Protein AF-A0A925W3P9-F1 (afdb_monomer_lite)

pLDDT: mean 91.03, std 7.71, range [44.91, 98.81]

Structure (mmCIF, N/CA/C/O backbone):
data_AF-A0A925W3P9-F1
#
_entry.id   AF-A0A925W3P9-F1
#
loop_
_atom_site.group_PDB
_atom_site.id
_atom_site.type_symbol
_atom_site.label_atom_id
_atom_site.label_alt_id
_atom_site.label_comp_id
_atom_site.label_asym_id
_atom_site.label_entity_id
_atom_site.label_seq_id
_atom_site.pdbx_PDB_ins_code
_atom_site.Cartn_x
_atom_site.Cartn_y
_atom_site.Cartn_z
_atom_site.occupancy
_atom_site.B_iso_or_equiv
_atom_site.auth_seq_id
_atom_site.auth_comp_id
_atom_site.auth_asym_id
_atom_site.auth_atom_id
_atom_site.pdbx_PDB_model_num
ATOM 1 N N . MET A 1 1 ? -2.861 -2.025 -9.797 1.00 83.25 1 MET A N 1
ATOM 2 C CA . MET A 1 1 ? -1.620 -1.242 -10.012 1.00 83.25 1 MET A CA 1
ATOM 3 C C . MET A 1 1 ? -1.732 0.067 -9.240 1.00 83.25 1 MET A C 1
ATOM 5 O O . MET A 1 1 ? -2.850 0.527 -9.064 1.00 83.25 1 MET A O 1
ATOM 9 N N . ARG A 1 2 ? -0.642 0.640 -8.724 1.00 87.12 2 ARG A N 1
ATOM 10 C CA . ARG A 1 2 ? -0.655 1.918 -7.978 1.00 87.12 2 ARG A CA 1
ATOM 11 C C . ARG A 1 2 ? 0.397 2.858 -8.553 1.00 87.12 2 ARG A C 1
ATOM 13 O O . ARG A 1 2 ? 1.499 2.388 -8.802 1.00 87.12 2 ARG A O 1
ATOM 20 N N . GLY A 1 3 ? 0.067 4.129 -8.759 1.00 86.44 3 GLY A N 1
ATOM 21 C CA . GLY A 1 3 ? 0.985 5.131 -9.307 1.00 86.44 3 GLY A CA 1
ATOM 22 C C . GLY A 1 3 ? 1.374 6.175 -8.266 1.00 86.44 3 GLY A C 1
ATOM 23 O O . GLY A 1 3 ? 0.523 6.615 -7.497 1.00 86.44 3 GLY A O 1
ATOM 24 N N . SER A 1 4 ? 2.639 6.582 -8.263 1.00 86.00 4 SER A N 1
ATOM 25 C CA . SER A 1 4 ? 3.136 7.761 -7.549 1.00 86.00 4 SER A CA 1
ATOM 26 C C . SER A 1 4 ? 3.964 8.617 -8.498 1.00 86.00 4 SER A C 1
ATOM 28 O O . SER A 1 4 ? 4.543 8.095 -9.449 1.00 86.00 4 SER A O 1
ATOM 30 N N . VAL A 1 5 ? 4.048 9.921 -8.245 1.00 88.06 5 VAL A N 1
ATOM 31 C CA . VAL A 1 5 ? 4.948 10.807 -8.999 1.00 88.06 5 VAL A CA 1
ATOM 32 C C . VAL A 1 5 ? 6.375 10.268 -8.906 1.00 88.06 5 VAL A C 1
ATOM 34 O O . VAL A 1 5 ? 6.794 9.789 -7.847 1.00 88.06 5 VAL A O 1
ATOM 37 N N . ALA A 1 6 ? 7.104 10.275 -10.022 1.00 88.19 6 ALA A N 1
ATOM 38 C CA . ALA A 1 6 ? 8.473 9.794 -10.016 1.00 88.19 6 ALA A CA 1
ATOM 39 C C . ALA A 1 6 ? 9.382 10.750 -9.219 1.00 88.19 6 ALA A C 1
ATOM 41 O O . ALA A 1 6 ? 9.252 11.964 -9.372 1.00 88.19 6 ALA A O 1
ATOM 42 N N . PRO A 1 7 ? 10.322 10.258 -8.387 1.00 85.19 7 PRO A N 1
ATOM 43 C CA . PRO A 1 7 ? 11.025 11.119 -7.428 1.00 85.19 7 PRO A CA 1
ATOM 44 C C . PRO A 1 7 ? 12.012 12.135 -8.019 1.00 85.19 7 PRO A C 1
ATOM 46 O O . PRO A 1 7 ? 12.651 12.860 -7.259 1.00 85.19 7 PRO A O 1
ATOM 49 N N . TRP A 1 8 ? 12.214 12.127 -9.333 1.00 82.12 8 TRP A N 1
ATOM 50 C CA . TRP A 1 8 ? 13.038 13.083 -10.079 1.00 82.12 8 TRP A CA 1
ATOM 51 C C . TRP A 1 8 ? 12.196 14.140 -10.808 1.00 82.12 8 TRP A C 1
ATOM 53 O O . TRP A 1 8 ? 12.742 15.043 -11.436 1.00 82.12 8 TRP A O 1
ATOM 63 N N . VAL A 1 9 ? 10.867 14.038 -10.748 1.00 85.69 9 VAL A N 1
ATOM 64 C CA . VAL A 1 9 ? 9.959 15.037 -11.312 1.00 85.69 9 VAL A CA 1
ATOM 65 C C . VAL A 1 9 ? 9.890 16.210 -10.344 1.00 85.69 9 VAL A C 1
ATOM 67 O O . VAL A 1 9 ? 9.501 16.055 -9.190 1.00 85.69 9 VAL A O 1
ATOM 70 N N . THR A 1 10 ? 10.297 17.385 -10.816 1.00 81.69 10 THR A N 1
ATOM 71 C CA . THR A 1 10 ? 10.317 18.626 -10.028 1.00 81.69 10 THR A CA 1
ATOM 72 C C . THR A 1 10 ? 9.013 19.413 -10.122 1.00 81.69 10 THR A C 1
ATOM 74 O O . THR A 1 10 ? 8.752 20.267 -9.277 1.00 81.69 10 THR A O 1
ATOM 77 N N . ASP A 1 11 ? 8.187 19.123 -11.128 1.00 80.19 11 ASP A N 1
ATOM 78 C CA . ASP A 1 11 ? 6.862 19.711 -11.279 1.00 80.19 11 ASP A CA 1
ATOM 79 C C . ASP A 1 11 ? 5.892 19.095 -10.263 1.00 80.19 11 ASP A C 1
ATOM 81 O O . ASP A 1 11 ? 5.425 17.965 -10.417 1.00 80.19 11 ASP A O 1
ATOM 85 N N . SER A 1 12 ? 5.584 19.859 -9.217 1.00 67.50 12 SER A N 1
ATOM 86 C CA . SER A 1 12 ? 4.663 19.459 -8.154 1.00 67.50 12 SER A CA 1
ATOM 87 C C . SER A 1 12 ? 3.197 19.419 -8.588 1.00 67.50 12 SER A C 1
ATOM 89 O O . SER A 1 12 ? 2.367 18.918 -7.831 1.00 67.50 12 SER A O 1
ATOM 91 N N . THR A 1 13 ? 2.868 19.933 -9.779 1.00 72.38 13 THR A N 1
ATOM 92 C CA . THR A 1 13 ? 1.505 19.912 -10.328 1.00 72.38 13 THR A CA 1
ATOM 93 C C . THR A 1 13 ? 1.202 18.627 -11.096 1.00 72.38 13 THR A C 1
ATOM 95 O O . THR A 1 13 ? 0.033 18.304 -11.324 1.00 72.38 13 THR A O 1
ATOM 98 N N . HIS A 1 14 ? 2.235 17.856 -11.457 1.00 74.62 14 HIS A N 1
ATOM 99 C CA . HIS A 1 14 ? 2.056 16.571 -12.116 1.00 74.62 14 HIS A CA 1
ATOM 100 C C . HIS A 1 14 ? 1.555 15.529 -11.119 1.00 74.62 14 HIS A C 1
ATOM 102 O O . HIS A 1 14 ? 2.271 15.114 -10.208 1.00 74.62 14 HIS A O 1
ATOM 108 N N . HIS A 1 15 ? 0.336 15.043 -11.332 1.00 74.44 15 HIS A N 1
ATOM 109 C CA . HIS A 1 15 ? -0.214 13.906 -10.607 1.00 74.44 15 HIS A CA 1
ATOM 110 C C . HIS A 1 15 ? -0.618 12.832 -11.615 1.00 74.44 15 HIS A C 1
ATOM 112 O O . HIS A 1 15 ? -1.413 13.126 -12.511 1.00 74.44 15 HIS A O 1
ATOM 118 N N . PRO A 1 16 ? -0.112 11.588 -11.502 1.00 77.31 16 PRO A N 1
ATOM 119 C CA . PRO A 1 16 ? -0.607 10.519 -12.354 1.00 77.31 16 PRO A CA 1
ATOM 120 C C . PRO A 1 16 ? -2.108 10.354 -12.135 1.00 77.31 16 PRO A C 1
ATOM 122 O O . PRO A 1 16 ? -2.567 10.302 -10.989 1.00 77.31 16 PRO A O 1
ATOM 125 N N . ASP A 1 17 ? -2.869 10.221 -13.221 1.00 79.19 17 ASP A N 1
ATOM 126 C CA . ASP A 1 17 ? -4.256 9.790 -13.109 1.00 79.19 17 ASP A CA 1
ATOM 127 C C . ASP A 1 17 ? -4.270 8.338 -12.635 1.00 79.19 17 ASP A C 1
ATOM 129 O O . ASP A 1 17 ? -4.113 7.388 -13.394 1.00 79.19 17 ASP A O 1
ATOM 133 N N . THR A 1 18 ? -4.414 8.157 -11.330 1.00 77.88 18 THR A N 1
ATOM 134 C CA . THR A 1 18 ? -4.474 6.829 -10.727 1.00 77.88 18 THR A CA 1
ATOM 135 C C . THR A 1 18 ? -5.871 6.219 -10.815 1.00 77.88 18 THR A C 1
ATOM 137 O O . THR A 1 18 ? -6.025 5.021 -10.567 1.00 77.88 18 THR A O 1
ATOM 140 N N . SER A 1 19 ? -6.894 6.997 -11.189 1.00 73.62 19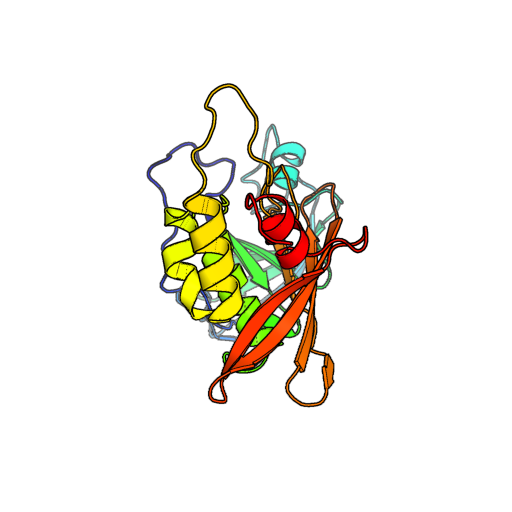 SER A N 1
ATOM 141 C CA . SER A 1 19 ? -8.291 6.560 -11.163 1.00 73.62 19 SER A CA 1
ATOM 142 C C . SER A 1 19 ? -8.590 5.487 -12.213 1.00 73.62 19 SER A C 1
ATOM 144 O O . SER A 1 19 ? -9.363 4.562 -11.946 1.00 73.62 19 SER A O 1
ATOM 146 N N . THR A 1 20 ? -7.917 5.538 -13.365 1.00 75.69 20 THR A N 1
ATOM 147 C CA . THR A 1 20 ? -8.060 4.541 -14.436 1.00 75.69 20 THR A CA 1
ATOM 148 C C . THR A 1 20 ? -7.215 3.283 -14.201 1.00 75.69 20 THR A C 1
ATOM 150 O O . THR A 1 20 ? -7.490 2.251 -14.816 1.00 75.69 20 THR A O 1
ATOM 153 N N . TRP A 1 21 ? -6.268 3.313 -13.252 1.00 80.75 21 TRP A N 1
ATOM 154 C CA . TRP A 1 21 ? -5.250 2.271 -13.036 1.00 80.75 21 TRP A CA 1
ATOM 155 C C . TRP A 1 21 ? -5.370 1.511 -11.704 1.00 80.75 21 TRP A C 1
ATOM 157 O O . TRP A 1 21 ? -5.021 0.322 -11.625 1.00 80.75 21 TRP A O 1
ATOM 167 N N . ILE A 1 22 ? -5.860 2.158 -10.640 1.00 80.94 22 ILE A N 1
ATOM 168 C CA . ILE A 1 22 ? -6.038 1.517 -9.329 1.00 80.94 22 ILE A CA 1
ATOM 169 C C . ILE A 1 22 ? -7.038 0.365 -9.437 1.00 80.94 22 ILE A C 1
ATOM 171 O O . ILE A 1 22 ? -8.080 0.455 -10.081 1.00 80.94 22 ILE A O 1
ATOM 175 N N . GLY A 1 23 ? -6.683 -0.769 -8.829 1.00 75.38 23 GLY A N 1
ATOM 176 C CA . GLY A 1 23 ? -7.490 -1.988 -8.866 1.00 75.38 23 GLY A CA 1
ATOM 177 C C . GLY A 1 23 ? -7.551 -2.695 -10.227 1.00 75.38 23 GLY A C 1
ATOM 178 O O . GLY A 1 23 ? -8.115 -3.784 -10.292 1.00 75.38 23 GLY A O 1
ATOM 179 N N . LYS A 1 24 ? -6.960 -2.145 -11.299 1.00 84.25 24 LYS A N 1
ATOM 180 C CA . LYS A 1 24 ? -6.871 -2.839 -12.590 1.00 84.25 24 LYS A CA 1
ATOM 181 C C . LYS A 1 24 ? -5.831 -3.953 -12.556 1.00 84.25 24 LYS A C 1
ATOM 183 O O . LYS A 1 24 ? -4.769 -3.827 -11.932 1.00 84.25 24 LYS A O 1
ATOM 188 N N . THR A 1 25 ? -6.153 -5.021 -13.275 1.00 86.81 25 THR A N 1
ATOM 189 C CA . THR A 1 25 ? -5.295 -6.185 -13.484 1.00 86.81 25 THR A CA 1
ATOM 190 C C . THR A 1 25 ? -4.560 -6.048 -14.807 1.00 86.81 25 THR A C 1
ATOM 192 O O . THR A 1 25 ? -5.156 -5.672 -15.814 1.00 86.81 25 THR A O 1
ATOM 195 N N . ILE A 1 26 ? -3.277 -6.399 -14.797 1.00 91.19 26 ILE A N 1
ATOM 196 C CA . ILE A 1 26 ? -2.487 -6.601 -16.008 1.00 91.19 26 ILE A CA 1
ATOM 197 C C . ILE A 1 26 ? -2.201 -8.089 -16.120 1.00 91.19 26 ILE A C 1
ATOM 199 O O . ILE A 1 26 ? -1.791 -8.727 -15.146 1.00 91.19 26 ILE A O 1
ATOM 203 N N . ARG A 1 27 ? -2.439 -8.641 -17.305 1.00 93.44 27 ARG A N 1
ATOM 204 C CA . ARG A 1 27 ? -2.194 -10.040 -17.628 1.00 93.44 27 ARG A CA 1
ATOM 205 C C . ARG A 1 27 ? -1.126 -10.125 -18.704 1.00 93.44 27 ARG A C 1
ATOM 207 O O . ARG A 1 27 ? -1.321 -9.621 -19.805 1.00 93.44 27 ARG A O 1
ATOM 214 N N . PHE A 1 28 ? -0.032 -10.793 -18.371 1.00 93.94 28 PHE A N 1
ATOM 215 C CA . PHE A 1 28 ? 1.065 -11.083 -19.284 1.00 93.94 28 PHE A CA 1
ATOM 216 C C . PHE A 1 28 ? 0.877 -12.501 -19.844 1.00 93.94 28 PHE A C 1
ATOM 218 O O . PHE A 1 28 ? 0.925 -13.472 -19.089 1.00 93.94 28 PHE A O 1
ATOM 225 N N . ASP A 1 29 ? 0.616 -12.616 -21.146 1.00 95.44 29 ASP A N 1
ATOM 226 C CA . ASP A 1 29 ? 0.592 -13.872 -21.907 1.00 95.44 29 ASP A CA 1
ATOM 227 C C . ASP A 1 29 ? 1.863 -13.997 -22.761 1.00 95.44 29 ASP A C 1
ATOM 229 O O . ASP A 1 29 ? 2.509 -12.995 -23.046 1.00 95.44 29 ASP A O 1
ATOM 233 N N . ALA A 1 30 ? 2.164 -15.194 -23.279 1.00 93.25 30 ALA A N 1
ATOM 234 C CA . ALA A 1 30 ? 3.373 -15.491 -24.065 1.00 93.25 30 ALA A CA 1
ATOM 235 C C . ALA A 1 30 ? 3.623 -14.606 -25.311 1.00 93.25 30 ALA A C 1
ATOM 237 O O . ALA A 1 30 ? 4.738 -14.588 -25.815 1.00 93.25 30 ALA A O 1
ATOM 238 N N . GLY A 1 31 ? 2.622 -13.869 -25.800 1.00 95.38 31 GLY A N 1
ATOM 239 C CA . GLY A 1 31 ? 2.767 -12.945 -26.933 1.00 95.38 31 GLY A CA 1
ATOM 240 C C . GLY A 1 31 ? 1.834 -11.737 -26.881 1.00 95.38 31 GLY A C 1
ATOM 241 O O . GLY A 1 31 ? 1.636 -11.073 -27.889 1.00 95.38 31 GLY A O 1
ATOM 242 N N . ARG A 1 32 ? 1.216 -11.465 -25.729 1.00 96.06 32 ARG A N 1
ATOM 243 C CA . ARG A 1 32 ? 0.225 -10.396 -25.562 1.00 96.06 32 ARG A CA 1
ATOM 244 C C . ARG A 1 32 ? 0.242 -9.892 -24.130 1.00 96.06 32 ARG A C 1
ATOM 246 O O . ARG A 1 32 ? 0.414 -10.683 -23.204 1.00 96.06 32 ARG A O 1
ATOM 253 N N . VAL A 1 33 ? -0.040 -8.610 -23.949 1.00 96.00 33 VAL A N 1
ATOM 254 C CA . VAL A 1 33 ? -0.382 -8.051 -22.642 1.00 96.00 33 VAL A CA 1
ATOM 255 C C . VAL A 1 33 ? -1.803 -7.514 -22.698 1.00 96.00 33 VAL A C 1
ATOM 257 O O . VAL A 1 33 ? -2.187 -6.819 -23.633 1.00 96.00 33 VAL A O 1
ATOM 260 N N . THR A 1 34 ? -2.616 -7.875 -21.710 1.00 94.56 34 THR A N 1
ATOM 261 C CA . THR A 1 34 ? -3.936 -7.275 -21.502 1.00 94.56 34 THR A CA 1
ATOM 262 C C . THR A 1 34 ? -3.862 -6.399 -20.267 1.00 94.56 34 THR A C 1
ATOM 264 O O . THR A 1 34 ? -3.606 -6.893 -19.169 1.00 94.56 34 THR A O 1
ATOM 267 N N . GLY A 1 35 ? -4.096 -5.107 -20.436 1.00 90.44 35 GLY A N 1
ATOM 268 C CA . GLY A 1 35 ? -4.024 -4.125 -19.366 1.00 90.44 35 GLY A CA 1
ATOM 269 C C . GLY A 1 35 ? -4.705 -2.822 -19.774 1.00 90.44 35 GLY A C 1
ATOM 270 O O . GLY A 1 35 ? -5.283 -2.743 -20.855 1.00 90.44 35 GLY A O 1
ATOM 271 N N . PRO A 1 36 ? -4.689 -1.809 -18.906 1.00 86.69 36 PRO A N 1
ATOM 272 C CA . PRO A 1 36 ? -5.140 -0.470 -19.266 1.00 86.69 36 PRO A CA 1
ATOM 273 C C . PRO A 1 36 ? -4.168 0.223 -20.240 1.00 86.69 36 PRO A C 1
ATOM 275 O O . PRO A 1 36 ? -2.951 0.035 -20.167 1.00 86.69 36 PRO A O 1
ATOM 278 N N . GLU A 1 37 ? -4.741 1.046 -21.124 1.00 84.19 37 GLU A N 1
ATOM 279 C CA . GLU A 1 37 ? -4.045 1.987 -22.015 1.00 84.19 37 GLU A CA 1
ATOM 280 C C . GLU A 1 37 ? -2.827 1.368 -22.732 1.00 84.19 37 GLU A C 1
ATOM 282 O O . GLU A 1 37 ? -2.960 0.357 -23.424 1.00 84.19 37 GLU A O 1
ATOM 287 N N . ALA A 1 38 ? -1.639 1.960 -22.564 1.00 85.38 38 ALA A N 1
ATOM 288 C CA . ALA A 1 38 ? -0.409 1.599 -23.262 1.00 85.38 38 ALA A CA 1
ATOM 289 C C . ALA A 1 38 ? 0.081 0.167 -22.971 1.00 85.38 38 ALA A C 1
ATOM 291 O O . ALA A 1 38 ? 0.878 -0.370 -23.737 1.00 85.38 38 ALA A O 1
ATOM 292 N N . LEU A 1 39 ? -0.412 -0.479 -21.906 1.00 88.94 39 LEU A N 1
ATOM 293 C CA . LEU A 1 39 ? -0.079 -1.870 -21.578 1.00 88.94 39 LEU A CA 1
ATOM 294 C C . LEU A 1 39 ? -1.032 -2.893 -22.218 1.00 88.94 39 LEU A C 1
ATOM 296 O O . LEU A 1 39 ? -0.890 -4.087 -21.968 1.00 88.94 39 LEU A O 1
ATOM 300 N N . SER A 1 40 ? -2.001 -2.473 -23.037 1.00 92.69 40 SER A N 1
ATOM 301 C CA . SER A 1 40 ? -2.777 -3.387 -23.882 1.00 92.69 40 SER A CA 1
ATOM 302 C C . SER A 1 40 ? -2.086 -3.561 -25.232 1.00 92.69 40 SER A C 1
ATOM 304 O O . SER A 1 40 ? -2.194 -2.688 -26.087 1.00 92.69 40 SER A O 1
ATOM 306 N N . CYS A 1 41 ? -1.400 -4.683 -25.440 1.00 91.88 41 CYS A N 1
ATOM 307 C CA . CYS A 1 41 ? -0.541 -4.881 -26.608 1.00 91.88 41 CYS A CA 1
ATOM 308 C C . CYS A 1 41 ? -0.688 -6.288 -27.196 1.00 91.88 41 CYS A C 1
ATOM 310 O O . CYS A 1 41 ? -0.732 -7.274 -26.453 1.00 91.88 41 CYS A O 1
ATOM 312 N N . GLY A 1 42 ? -0.789 -6.389 -28.526 1.00 93.06 42 GLY A N 1
ATOM 313 C CA . GLY A 1 42 ? -1.078 -7.641 -29.238 1.00 93.06 42 GLY A CA 1
ATOM 314 C C . GLY A 1 42 ? 0.156 -8.447 -29.645 1.00 93.06 42 GLY A C 1
ATOM 315 O O . GLY A 1 42 ? 0.017 -9.623 -29.978 1.00 93.06 42 GLY A O 1
ATOM 316 N N . ALA A 1 43 ? 1.336 -7.824 -29.612 1.00 94.06 43 ALA A N 1
ATOM 317 C CA . ALA A 1 43 ? 2.605 -8.398 -30.056 1.00 94.06 43 ALA A CA 1
ATOM 318 C C . ALA A 1 43 ? 3.698 -8.217 -28.989 1.00 94.06 43 ALA A C 1
ATOM 320 O O . ALA A 1 43 ? 4.662 -7.480 -29.183 1.00 94.06 43 ALA A O 1
ATOM 321 N N . ALA A 1 44 ? 3.530 -8.887 -27.848 1.00 96.75 44 ALA A N 1
ATOM 322 C CA . ALA A 1 44 ? 4.462 -8.799 -26.727 1.00 96.75 44 ALA A CA 1
ATOM 323 C C . ALA A 1 44 ? 5.683 -9.709 -26.918 1.00 96.75 44 ALA A C 1
ATOM 325 O O . ALA A 1 44 ? 5.547 -10.892 -27.239 1.00 96.75 44 ALA A O 1
ATOM 326 N N . ARG A 1 45 ? 6.873 -9.179 -26.635 1.00 97.31 45 ARG A N 1
ATOM 327 C CA . ARG A 1 45 ? 8.113 -9.941 -26.450 1.00 97.31 45 ARG A CA 1
ATOM 328 C C . ARG A 1 45 ? 8.737 -9.563 -25.117 1.00 97.31 45 ARG A C 1
ATOM 330 O O . ARG A 1 45 ? 8.755 -8.387 -24.762 1.00 97.31 45 ARG A O 1
ATOM 337 N N . TYR A 1 46 ? 9.240 -10.564 -24.407 1.00 96.75 46 TYR A N 1
ATOM 338 C CA . TYR A 1 46 ? 9.792 -10.411 -23.066 1.00 96.75 46 TYR A CA 1
ATOM 339 C C . TYR A 1 46 ? 11.255 -10.819 -23.065 1.00 96.75 46 TYR A C 1
ATOM 341 O O . TYR A 1 46 ? 11.578 -11.948 -23.437 1.00 96.75 46 TYR A O 1
ATOM 349 N N . GLU A 1 47 ? 12.115 -9.929 -22.595 1.00 97.44 47 GLU A N 1
ATOM 350 C CA . GLU A 1 47 ? 13.541 -10.193 -22.438 1.00 97.44 47 GLU A CA 1
ATOM 351 C C . GLU A 1 47 ? 13.932 -9.970 -20.974 1.00 97.44 47 GLU A C 1
ATOM 353 O O . GLU A 1 47 ? 13.659 -8.897 -20.431 1.00 97.44 47 GLU A O 1
ATOM 358 N N . PRO A 1 48 ? 14.525 -10.966 -20.288 1.00 97.56 48 PRO A N 1
ATOM 359 C CA . PRO A 1 48 ? 15.034 -10.769 -18.937 1.00 97.56 48 PRO A CA 1
ATOM 360 C C . PRO A 1 48 ? 16.125 -9.699 -18.923 1.00 97.56 48 PRO A C 1
ATOM 362 O O . PRO A 1 48 ? 17.032 -9.722 -19.753 1.00 97.56 48 PRO A O 1
ATOM 365 N N . THR A 1 49 ? 16.074 -8.808 -17.940 1.00 96.88 49 THR A N 1
ATOM 366 C CA . THR A 1 49 ? 17.072 -7.749 -17.762 1.00 96.88 49 THR A CA 1
ATOM 367 C C . THR A 1 49 ? 17.700 -7.821 -16.374 1.00 96.88 49 THR A C 1
ATOM 369 O O . THR A 1 49 ? 17.142 -8.387 -15.429 1.00 96.88 49 THR A O 1
ATOM 372 N N . SER A 1 50 ? 18.914 -7.289 -16.260 1.00 96.81 50 SER A N 1
ATOM 373 C CA . SER A 1 50 ? 19.644 -7.143 -15.003 1.00 96.81 50 SER A CA 1
ATOM 374 C C . SER A 1 50 ? 20.498 -5.892 -15.118 1.00 96.81 50 SER A C 1
ATOM 376 O O . SER A 1 50 ? 21.460 -5.874 -15.886 1.00 96.81 50 SER A O 1
ATOM 378 N N . VAL A 1 51 ? 20.097 -4.822 -14.435 1.00 94.25 51 VAL A N 1
ATOM 379 C CA . VAL A 1 51 ? 20.673 -3.488 -14.654 1.00 94.25 51 VAL A CA 1
ATOM 380 C C . VAL A 1 51 ? 21.229 -2.887 -13.362 1.00 94.25 51 VAL A C 1
ATOM 382 O O . VAL A 1 51 ? 20.703 -3.162 -12.278 1.00 94.25 51 VAL A O 1
ATOM 385 N N . PRO A 1 52 ? 22.296 -2.071 -13.433 1.00 94.06 52 PRO A N 1
ATOM 386 C CA . PRO A 1 52 ? 22.704 -1.242 -12.304 1.00 94.06 52 PRO A CA 1
ATOM 387 C C . PRO A 1 52 ? 21.684 -0.108 -12.082 1.00 94.06 52 PRO A C 1
ATOM 389 O O . PRO A 1 52 ? 20.724 0.031 -12.846 1.00 94.06 52 PRO A O 1
ATOM 392 N N . ALA A 1 53 ? 21.879 0.709 -11.046 1.00 91.06 53 ALA A N 1
ATOM 393 C CA . ALA A 1 53 ? 20.958 1.798 -10.711 1.00 91.06 53 ALA A CA 1
ATOM 394 C C . ALA A 1 53 ? 20.760 2.777 -11.880 1.00 91.06 53 ALA A C 1
ATOM 396 O O . ALA A 1 53 ? 19.643 3.204 -12.151 1.00 91.06 53 ALA A O 1
ATOM 397 N N . GLU A 1 54 ? 21.831 3.071 -12.612 1.00 89.12 54 GLU A N 1
ATOM 398 C CA . GLU A 1 54 ? 21.862 3.976 -13.763 1.00 89.12 54 GLU A CA 1
ATOM 399 C C . GLU A 1 54 ? 21.078 3.424 -14.959 1.00 89.12 54 GLU A C 1
ATOM 401 O O . GLU A 1 54 ? 20.602 4.182 -15.794 1.00 89.12 54 GLU A O 1
ATOM 406 N N . GLY A 1 55 ? 20.930 2.099 -15.057 1.00 88.00 55 GLY A N 1
ATOM 407 C CA . GLY A 1 55 ? 20.145 1.455 -16.111 1.00 88.00 55 GLY A CA 1
ATOM 408 C C . GLY A 1 55 ? 18.652 1.365 -15.787 1.00 88.00 55 GLY A C 1
ATOM 409 O O . GLY A 1 55 ? 17.854 1.009 -16.657 1.00 88.00 55 GLY A O 1
ATOM 410 N N . MET A 1 56 ? 18.248 1.681 -14.552 1.00 90.00 56 MET A N 1
ATOM 411 C CA . MET A 1 56 ? 16.837 1.702 -14.188 1.00 90.00 56 MET A CA 1
ATOM 412 C C . MET A 1 56 ? 16.080 2.756 -14.993 1.00 90.00 56 MET A C 1
ATOM 414 O O . MET A 1 56 ? 16.597 3.826 -15.311 1.00 90.00 56 MET A O 1
ATOM 418 N N . PHE A 1 57 ? 14.817 2.450 -15.295 1.00 86.81 57 PHE A N 1
ATOM 419 C CA . PHE A 1 57 ? 13.889 3.386 -15.939 1.00 86.81 57 PHE A CA 1
ATOM 420 C C . PHE A 1 57 ? 14.474 4.052 -17.199 1.00 86.81 57 PHE A C 1
ATOM 422 O O . PHE A 1 57 ? 14.354 5.263 -17.391 1.00 86.81 57 PHE A O 1
ATOM 429 N N . GLN A 1 58 ? 15.133 3.240 -18.036 1.00 76.75 58 GLN A N 1
ATOM 430 C CA . GLN A 1 58 ? 15.723 3.636 -19.321 1.00 76.75 58 GLN A CA 1
ATOM 431 C C . GLN A 1 58 ? 16.768 4.762 -19.216 1.00 76.75 58 GLN A C 1
ATOM 433 O O . GLN A 1 58 ? 16.892 5.582 -20.120 1.00 76.75 58 GLN A O 1
ATOM 438 N N . GLY A 1 59 ? 17.532 4.820 -18.120 1.00 70.06 59 GLY A N 1
ATOM 439 C CA . GLY A 1 59 ? 18.612 5.802 -17.978 1.00 70.06 59 GLY A CA 1
ATOM 440 C C . GLY A 1 59 ? 18.157 7.192 -17.542 1.00 70.06 59 GLY A C 1
ATOM 441 O O . GLY A 1 59 ? 18.952 8.128 -17.551 1.00 70.06 59 GLY A O 1
ATOM 442 N N . THR A 1 60 ? 16.899 7.338 -17.115 1.00 68.75 60 THR A N 1
ATOM 443 C CA . THR A 1 60 ? 16.382 8.603 -16.560 1.00 68.75 60 THR A CA 1
ATOM 444 C C . THR A 1 60 ? 17.137 9.023 -15.287 1.00 68.75 60 THR A C 1
ATOM 446 O O . THR A 1 60 ? 17.120 10.189 -14.900 1.00 68.75 60 THR A O 1
ATOM 449 N N . VAL A 1 61 ? 17.836 8.085 -14.643 1.00 64.56 61 VAL A N 1
ATOM 450 C CA . VAL A 1 61 ? 18.521 8.278 -13.367 1.00 64.56 61 VAL A CA 1
ATOM 451 C C . VAL A 1 61 ? 20.031 8.367 -13.597 1.00 64.56 61 VAL A C 1
ATOM 453 O O . VAL A 1 61 ? 20.674 7.354 -13.848 1.00 64.56 61 VAL A O 1
ATOM 456 N N . THR A 1 62 ? 20.613 9.571 -13.559 1.00 65.81 62 THR A N 1
ATOM 457 C CA . THR A 1 62 ? 22.008 9.776 -14.009 1.00 65.81 62 THR A CA 1
ATOM 458 C C . THR A 1 62 ? 22.973 10.125 -12.874 1.00 65.81 62 THR A C 1
ATOM 460 O O . THR A 1 62 ? 23.824 9.312 -12.536 1.00 65.81 62 THR A O 1
ATOM 463 N N . ALA A 1 63 ? 22.854 11.288 -12.229 1.00 66.81 63 ALA A N 1
ATOM 464 C CA . ALA A 1 63 ? 23.816 11.701 -11.193 1.00 66.81 63 ALA A CA 1
ATOM 465 C C . ALA A 1 63 ? 23.509 11.142 -9.787 1.00 66.81 63 ALA A C 1
ATOM 467 O O . ALA A 1 63 ? 24.405 11.003 -8.958 1.00 66.81 63 ALA A O 1
ATOM 468 N N . THR A 1 64 ? 22.243 10.819 -9.511 1.00 78.56 64 THR A N 1
ATOM 469 C CA . THR A 1 64 ? 21.746 10.375 -8.196 1.00 78.56 64 THR A CA 1
ATOM 470 C C . THR A 1 64 ? 21.100 8.991 -8.258 1.00 78.56 64 THR A C 1
ATOM 472 O O . THR A 1 64 ? 20.257 8.666 -7.424 1.00 78.56 64 THR A O 1
ATOM 475 N N . ALA A 1 65 ? 21.510 8.160 -9.224 1.00 83.19 65 ALA A N 1
ATOM 476 C CA . ALA A 1 65 ? 20.869 6.893 -9.577 1.00 83.19 65 ALA A CA 1
ATOM 477 C C . ALA A 1 65 ? 20.500 6.010 -8.380 1.00 83.19 65 ALA A C 1
ATOM 479 O O . ALA A 1 65 ? 19.339 5.644 -8.197 1.00 83.19 65 ALA A O 1
ATOM 480 N N . THR A 1 66 ? 21.467 5.747 -7.505 1.00 85.75 66 THR A N 1
ATOM 481 C CA . THR A 1 66 ? 21.249 4.949 -6.295 1.00 85.75 66 THR A CA 1
ATOM 482 C C . THR A 1 66 ? 20.281 5.619 -5.318 1.00 85.75 66 THR A C 1
ATOM 484 O O . THR A 1 66 ? 19.394 4.956 -4.787 1.00 85.75 66 THR A O 1
ATOM 487 N N . ALA A 1 67 ? 20.404 6.929 -5.088 1.00 87.25 67 ALA A N 1
ATOM 488 C CA . ALA A 1 67 ? 19.535 7.651 -4.157 1.00 87.25 67 ALA A CA 1
ATOM 489 C C . ALA A 1 67 ? 18.082 7.705 -4.660 1.00 87.25 67 ALA A C 1
ATOM 491 O O . ALA A 1 67 ? 17.139 7.528 -3.893 1.00 87.25 67 ALA A O 1
ATOM 492 N N . ASP A 1 68 ? 17.891 7.913 -5.957 1.00 88.25 68 ASP A N 1
ATOM 493 C CA . ASP A 1 68 ? 16.589 7.917 -6.623 1.00 88.25 68 ASP A CA 1
ATOM 494 C C . ASP A 1 68 ? 15.950 6.526 -6.615 1.00 88.25 68 ASP A C 1
ATOM 496 O O . ASP A 1 68 ? 14.762 6.383 -6.312 1.00 88.25 68 ASP A O 1
ATOM 500 N N . ALA A 1 69 ? 16.749 5.485 -6.857 1.00 89.81 69 ALA A N 1
ATOM 501 C CA . ALA A 1 69 ? 16.301 4.109 -6.737 1.00 89.81 69 ALA A CA 1
ATOM 502 C C . ALA A 1 69 ? 15.857 3.775 -5.302 1.00 89.81 69 ALA A C 1
ATOM 504 O O . ALA A 1 69 ? 14.805 3.162 -5.102 1.00 89.81 69 ALA A O 1
ATOM 505 N N . MET A 1 70 ? 16.581 4.264 -4.289 1.00 89.69 70 MET A N 1
ATOM 506 C CA . MET A 1 70 ? 16.170 4.125 -2.890 1.00 89.69 70 MET A CA 1
ATOM 507 C C . MET A 1 70 ? 14.827 4.815 -2.614 1.00 89.69 70 MET A C 1
ATOM 509 O O . MET A 1 70 ? 13.993 4.242 -1.909 1.00 89.69 70 MET A O 1
ATOM 513 N N . ARG A 1 71 ? 14.550 5.981 -3.222 1.00 88.81 71 ARG A N 1
ATOM 514 C CA . ARG A 1 71 ? 13.248 6.670 -3.085 1.00 88.81 71 ARG A CA 1
ATOM 515 C C . ARG A 1 71 ? 12.075 5.869 -3.660 1.00 88.81 71 ARG A C 1
ATOM 517 O O . ARG A 1 71 ? 10.958 6.013 -3.177 1.00 88.81 71 ARG A O 1
ATOM 524 N N . VAL A 1 72 ? 12.313 4.976 -4.624 1.00 89.19 72 VAL A N 1
ATOM 525 C CA . VAL A 1 72 ? 11.293 4.038 -5.146 1.00 89.19 72 VAL A CA 1
ATOM 526 C C . VAL A 1 72 ? 11.356 2.650 -4.493 1.00 89.19 72 VAL A C 1
ATOM 528 O O . VAL A 1 72 ? 10.679 1.709 -4.917 1.00 89.19 72 VAL A O 1
ATOM 531 N N . GLY A 1 73 ? 12.152 2.511 -3.430 1.00 90.56 73 GLY A N 1
ATOM 532 C CA . GLY A 1 73 ? 12.275 1.303 -2.623 1.00 90.56 73 GLY A CA 1
ATOM 533 C C . GLY A 1 73 ? 13.251 0.256 -3.172 1.00 90.56 73 GLY A C 1
ATOM 534 O O . GLY A 1 73 ? 13.091 -0.924 -2.874 1.00 90.56 73 GLY A O 1
ATOM 535 N N . VAL A 1 74 ? 14.206 0.620 -4.020 1.00 91.50 74 VAL A N 1
ATOM 536 C CA . VAL A 1 74 ? 15.224 -0.300 -4.551 1.00 91.50 74 VAL A CA 1
ATOM 537 C C . VAL A 1 74 ? 16.561 -0.025 -3.869 1.00 91.50 74 VAL A C 1
ATOM 539 O O . VAL A 1 74 ? 17.077 1.083 -3.929 1.00 91.50 74 VAL A O 1
ATOM 542 N N . SER A 1 75 ? 17.125 -1.042 -3.219 1.00 89.81 75 SER A N 1
ATOM 543 C CA . SER A 1 75 ? 18.413 -0.960 -2.507 1.00 89.81 75 SER A CA 1
ATOM 544 C C . SER A 1 75 ? 19.429 -2.018 -2.928 1.00 89.81 75 SER A C 1
ATOM 546 O O . SER A 1 75 ? 20.559 -2.011 -2.446 1.00 89.81 75 SER A O 1
ATOM 548 N N . LYS A 1 76 ? 19.037 -2.954 -3.797 1.00 91.00 76 LYS A N 1
ATOM 549 C CA . LYS A 1 76 ? 19.875 -4.080 -4.215 1.00 91.00 76 LYS A CA 1
ATOM 550 C C . LYS A 1 76 ? 20.082 -4.041 -5.717 1.00 91.00 76 LYS A C 1
ATOM 552 O O . LYS A 1 76 ? 19.111 -3.942 -6.464 1.00 91.00 76 LYS A O 1
ATOM 557 N N . PHE A 1 77 ? 21.344 -4.164 -6.116 1.00 91.50 77 PHE A N 1
ATOM 558 C CA . PHE A 1 77 ? 21.788 -4.123 -7.503 1.00 91.50 77 PHE A CA 1
ATOM 559 C C . PHE A 1 77 ? 22.747 -5.280 -7.825 1.00 91.50 77 PHE A C 1
ATOM 561 O O . PHE A 1 77 ? 23.438 -5.750 -6.917 1.00 91.50 77 PHE A O 1
ATOM 568 N N . PRO A 1 78 ? 22.823 -5.717 -9.097 1.00 94.94 78 PRO A N 1
ATOM 569 C CA . PRO A 1 78 ? 21.947 -5.306 -10.199 1.00 94.94 78 PRO A CA 1
ATOM 570 C C . PRO A 1 78 ? 20.493 -5.738 -9.947 1.00 94.94 78 PRO A C 1
ATOM 572 O O . PRO A 1 78 ? 20.244 -6.768 -9.318 1.00 94.94 78 PRO A O 1
ATOM 575 N N . ILE A 1 79 ? 19.531 -4.911 -10.360 1.00 95.19 79 ILE A N 1
ATOM 576 C CA . ILE A 1 79 ? 18.111 -5.220 -10.190 1.00 95.19 79 ILE A CA 1
ATOM 577 C C . ILE A 1 79 ? 17.649 -6.097 -11.348 1.00 95.19 79 ILE A C 1
ATOM 579 O O . ILE A 1 79 ? 17.861 -5.770 -12.515 1.00 95.19 79 ILE A O 1
ATOM 583 N N . ALA A 1 80 ? 17.023 -7.224 -11.010 1.00 97.12 80 ALA A N 1
ATOM 584 C CA . ALA A 1 80 ? 16.386 -8.089 -11.988 1.00 97.12 80 ALA A CA 1
ATOM 585 C C . ALA A 1 80 ? 15.134 -7.413 -12.557 1.00 97.12 80 ALA A C 1
ATOM 587 O O . ALA A 1 80 ? 14.368 -6.781 -11.822 1.00 97.12 80 ALA A O 1
ATOM 588 N N . GLY A 1 81 ? 14.894 -7.610 -13.847 1.00 96.50 81 GLY A N 1
ATOM 589 C CA . GLY A 1 81 ? 13.787 -6.992 -14.552 1.00 96.50 81 GLY A CA 1
ATOM 590 C C . GLY A 1 81 ? 13.313 -7.777 -15.767 1.00 96.50 81 GLY A C 1
ATOM 591 O O . GLY A 1 81 ? 13.681 -8.935 -16.001 1.00 96.50 81 GLY A O 1
ATOM 592 N N . THR A 1 82 ? 12.423 -7.153 -16.525 1.00 96.50 82 THR A N 1
ATOM 593 C CA . THR A 1 82 ? 11.971 -7.635 -17.827 1.00 96.50 82 THR A CA 1
ATOM 594 C C . THR A 1 82 ? 11.700 -6.443 -18.728 1.00 96.50 82 THR A C 1
ATOM 596 O O . THR A 1 82 ? 10.866 -5.597 -18.393 1.00 96.50 82 THR A O 1
ATOM 599 N N . SER A 1 83 ? 12.349 -6.426 -19.887 1.00 96.12 83 SER A N 1
ATOM 600 C CA . SER A 1 83 ? 11.987 -5.542 -20.986 1.00 96.12 83 SER A CA 1
ATOM 601 C C . SER A 1 83 ? 10.816 -6.153 -21.743 1.00 96.12 83 SER A C 1
ATOM 603 O O . SER A 1 83 ? 10.860 -7.308 -22.177 1.00 96.12 83 SER A O 1
ATOM 605 N N . LEU A 1 84 ? 9.742 -5.384 -21.862 1.00 95.75 84 LEU A N 1
ATOM 606 C CA . LEU A 1 84 ? 8.570 -5.696 -22.661 1.00 95.75 84 LEU A CA 1
ATOM 607 C C . LEU A 1 84 ? 8.622 -4.854 -23.930 1.00 95.75 84 LEU A C 1
ATOM 609 O O . LEU A 1 84 ? 8.366 -3.653 -23.883 1.00 95.75 84 LEU A O 1
ATOM 613 N N . THR A 1 85 ? 8.895 -5.488 -25.066 1.00 95.62 85 THR A N 1
ATOM 614 C CA . THR A 1 85 ? 8.662 -4.869 -26.375 1.00 95.62 85 THR A CA 1
ATOM 615 C C . THR A 1 85 ? 7.244 -5.181 -26.830 1.00 95.62 85 THR A C 1
ATOM 617 O O . THR A 1 85 ? 6.850 -6.346 -26.891 1.00 95.62 85 THR A O 1
ATOM 620 N N . CYS A 1 86 ? 6.492 -4.138 -27.153 1.00 92.00 86 CYS A N 1
ATOM 621 C CA . CYS A 1 86 ? 5.116 -4.180 -27.623 1.00 92.00 86 CYS A CA 1
ATOM 622 C C . CYS A 1 86 ? 4.951 -3.300 -28.870 1.00 92.00 86 CYS A C 1
ATOM 624 O O . CYS A 1 86 ? 5.742 -2.395 -29.132 1.00 92.00 86 CYS A O 1
ATOM 626 N N . ASP A 1 87 ? 3.859 -3.513 -29.600 1.00 92.12 87 ASP A N 1
ATOM 627 C CA . ASP A 1 87 ? 3.375 -2.608 -30.651 1.00 92.12 87 ASP A CA 1
ATOM 628 C C . ASP A 1 87 ? 2.998 -1.214 -30.115 1.00 92.12 87 ASP A C 1
ATOM 630 O O . ASP A 1 87 ? 3.002 -0.239 -30.863 1.00 92.12 87 ASP A O 1
ATOM 634 N N . THR A 1 88 ? 2.733 -1.105 -28.812 1.00 91.31 88 THR A N 1
ATOM 635 C CA . THR A 1 88 ? 2.455 0.151 -28.102 1.00 91.31 88 THR A CA 1
ATOM 636 C C . THR A 1 88 ? 3.692 0.845 -27.520 1.00 91.31 88 THR A C 1
ATOM 638 O O . THR A 1 88 ? 3.570 1.966 -27.028 1.00 91.31 88 THR A O 1
ATOM 641 N N . GLY A 1 89 ? 4.872 0.215 -27.555 1.00 92.19 89 GLY A N 1
ATOM 642 C CA . GLY A 1 89 ? 6.111 0.780 -27.012 1.00 92.19 89 GLY A CA 1
ATOM 643 C C . GLY A 1 89 ? 7.008 -0.238 -26.308 1.00 92.19 89 GLY A C 1
ATOM 644 O O . GLY A 1 89 ? 6.760 -1.443 -26.340 1.00 92.19 89 GLY A O 1
ATOM 645 N N . ILE A 1 90 ? 8.065 0.261 -25.663 1.00 93.06 90 ILE A N 1
ATOM 646 C CA . ILE A 1 90 ? 8.989 -0.543 -24.854 1.00 93.06 90 ILE A CA 1
ATOM 647 C C . ILE A 1 90 ? 8.834 -0.144 -23.389 1.00 93.06 90 ILE A C 1
ATOM 649 O O . ILE A 1 90 ? 8.988 1.028 -23.041 1.00 93.06 90 ILE A O 1
ATOM 653 N N . PHE A 1 91 ? 8.560 -1.124 -22.532 1.00 93.75 91 PHE A N 1
ATOM 654 C CA . PHE A 1 91 ? 8.322 -0.931 -21.105 1.00 93.75 91 PHE A CA 1
ATOM 655 C C . PHE A 1 91 ? 9.330 -1.738 -20.297 1.00 93.75 91 PHE A C 1
ATOM 657 O O . PHE A 1 91 ? 9.462 -2.942 -20.496 1.00 93.75 91 PHE A O 1
ATOM 664 N N . GLU A 1 92 ? 10.006 -1.088 -19.355 1.00 94.62 92 GLU A N 1
ATOM 665 C CA . GLU A 1 92 ? 10.978 -1.752 -18.488 1.00 94.62 92 GLU A CA 1
ATOM 666 C C . GLU A 1 92 ? 10.367 -2.003 -17.106 1.00 94.62 92 GLU A C 1
ATOM 668 O O . GLU A 1 92 ? 10.012 -1.056 -16.395 1.00 94.62 92 GLU A O 1
ATOM 673 N N . PHE A 1 93 ? 10.263 -3.275 -16.720 1.00 95.44 93 PHE A N 1
ATOM 674 C CA . PHE A 1 93 ? 9.811 -3.685 -15.393 1.00 95.44 93 PHE A CA 1
ATOM 675 C C . PHE A 1 93 ? 10.997 -4.040 -14.504 1.00 95.44 93 PHE A C 1
ATOM 677 O O . PHE A 1 93 ? 11.842 -4.835 -14.895 1.00 95.44 93 PHE A O 1
ATOM 684 N N . HIS A 1 94 ? 11.008 -3.530 -13.273 1.00 96.19 94 HIS A N 1
ATOM 685 C CA . HIS A 1 94 ? 12.034 -3.818 -12.265 1.00 96.19 94 HIS A CA 1
ATOM 686 C C . HIS A 1 94 ? 11.424 -4.567 -11.081 1.00 96.19 94 HIS A C 1
ATOM 688 O O . HIS A 1 94 ? 10.385 -4.151 -10.570 1.00 96.19 94 HIS A O 1
ATOM 694 N N . PHE A 1 95 ? 12.053 -5.643 -10.611 1.00 95.25 95 PHE A N 1
ATOM 695 C CA . PHE A 1 95 ? 11.528 -6.494 -9.537 1.00 95.25 95 PHE A CA 1
ATOM 696 C C . PHE A 1 95 ? 12.276 -6.256 -8.215 1.00 95.25 95 PHE A C 1
ATOM 698 O O . PHE A 1 95 ? 13.262 -6.938 -7.931 1.00 95.25 95 PHE A O 1
ATOM 705 N N . PRO A 1 96 ? 11.831 -5.309 -7.365 1.00 92.94 96 PRO A N 1
ATOM 706 C CA . PRO A 1 96 ? 12.481 -5.050 -6.080 1.00 92.94 96 PRO A CA 1
ATOM 707 C C . PRO A 1 96 ? 12.309 -6.194 -5.070 1.00 92.94 96 PRO A C 1
ATOM 709 O O . PRO A 1 96 ? 13.084 -6.317 -4.123 1.00 92.94 96 PRO A O 1
ATOM 712 N N . ASP A 1 97 ? 11.262 -7.002 -5.236 1.00 91.88 97 ASP A N 1
ATOM 713 C CA . ASP A 1 97 ? 10.941 -8.139 -4.386 1.00 91.88 97 ASP A CA 1
ATOM 714 C C . ASP A 1 97 ? 10.083 -9.161 -5.146 1.00 91.88 97 ASP A C 1
ATOM 716 O O . ASP A 1 97 ? 9.711 -8.974 -6.303 1.00 91.88 97 ASP A O 1
ATOM 720 N N . SER A 1 98 ? 9.753 -10.272 -4.488 1.00 91.19 98 SER A N 1
ATOM 721 C CA . SER A 1 98 ? 8.979 -11.355 -5.094 1.00 91.19 98 SER A CA 1
ATOM 722 C C . SER A 1 98 ? 7.498 -11.024 -5.297 1.00 91.19 98 SER A C 1
ATOM 724 O O . SER A 1 98 ? 6.780 -11.855 -5.846 1.00 91.19 98 SER A O 1
ATOM 726 N N . THR A 1 99 ? 7.003 -9.861 -4.884 1.00 93.31 99 THR A N 1
ATOM 727 C CA . THR A 1 99 ? 5.576 -9.498 -4.949 1.00 93.31 99 THR A CA 1
ATOM 728 C C . THR A 1 99 ? 5.294 -8.227 -5.733 1.00 93.31 99 THR A C 1
ATOM 730 O O . THR A 1 99 ? 4.128 -7.957 -6.016 1.00 93.31 99 THR A O 1
ATOM 733 N N . SER A 1 100 ? 6.330 -7.498 -6.135 1.00 93.25 100 SER A N 1
ATOM 734 C CA . SER A 1 100 ? 6.194 -6.192 -6.763 1.00 93.25 100 SER A CA 1
ATOM 735 C C . SER A 1 100 ? 6.978 -6.115 -8.067 1.00 93.25 100 SER A C 1
ATOM 737 O O . SER A 1 100 ? 8.086 -6.637 -8.164 1.00 93.25 100 SER A O 1
ATOM 739 N N . ALA A 1 101 ? 6.424 -5.404 -9.045 1.00 94.88 101 ALA A N 1
ATOM 740 C CA . ALA A 1 101 ? 7.164 -4.907 -10.200 1.00 94.88 101 ALA A CA 1
ATOM 741 C C . ALA A 1 101 ? 6.986 -3.389 -10.304 1.00 94.88 101 ALA A C 1
ATOM 743 O O . ALA A 1 101 ? 5.894 -2.881 -10.041 1.00 94.88 101 ALA A O 1
ATOM 744 N N . LEU A 1 102 ? 8.045 -2.675 -10.671 1.00 94.69 102 LEU A N 1
ATOM 745 C CA . LEU A 1 102 ? 8.056 -1.230 -10.871 1.00 94.69 102 LEU A CA 1
ATOM 746 C C . LEU A 1 102 ? 8.182 -0.914 -12.357 1.00 94.69 102 LEU A C 1
ATOM 748 O O . LEU A 1 102 ? 9.029 -1.491 -13.028 1.00 94.69 102 LEU A O 1
ATOM 752 N N . LEU A 1 103 ? 7.386 0.031 -12.837 1.00 93.19 103 LEU A N 1
ATOM 753 C CA . LEU A 1 103 ? 7.430 0.557 -14.198 1.00 93.19 103 LEU A CA 1
ATOM 754 C C . LEU A 1 103 ? 7.458 2.085 -14.131 1.00 93.19 103 LEU A C 1
ATOM 756 O O . LEU A 1 103 ? 6.627 2.673 -13.442 1.00 93.19 103 LEU A O 1
ATOM 760 N N . ALA A 1 104 ? 8.368 2.732 -14.857 1.00 91.56 104 ALA A N 1
ATOM 761 C CA . ALA A 1 104 ? 8.298 4.175 -15.072 1.00 91.56 104 ALA A CA 1
ATOM 762 C C . ALA A 1 104 ? 7.503 4.469 -16.345 1.00 91.56 104 ALA A C 1
ATOM 764 O O . ALA A 1 104 ? 7.802 3.921 -17.403 1.00 91.56 104 ALA A O 1
ATOM 765 N N . MET A 1 105 ? 6.490 5.324 -16.239 1.00 88.62 105 MET A N 1
ATOM 766 C CA . MET A 1 105 ? 5.671 5.749 -17.373 1.00 88.62 105 MET A CA 1
ATOM 767 C C . MET A 1 105 ? 4.965 7.062 -17.035 1.00 88.62 105 MET A C 1
ATOM 769 O O . MET A 1 105 ? 4.417 7.200 -15.941 1.00 88.62 105 MET A O 1
ATOM 773 N N . SER A 1 106 ? 4.966 8.013 -17.974 1.00 85.38 106 SER A N 1
ATOM 774 C CA . SER A 1 106 ? 4.284 9.313 -17.845 1.00 85.38 106 SER A CA 1
ATOM 775 C C . SER A 1 106 ? 4.643 10.058 -16.552 1.00 85.38 106 SER A C 1
ATOM 777 O O . SER A 1 106 ? 3.763 10.454 -15.787 1.00 85.38 106 SER A O 1
ATOM 779 N N . ASN A 1 107 ? 5.948 10.208 -16.282 1.00 87.25 107 ASN A N 1
ATOM 780 C CA . ASN A 1 107 ? 6.483 10.876 -15.084 1.00 87.25 107 ASN A CA 1
ATOM 781 C C . ASN A 1 107 ? 6.001 10.267 -13.750 1.00 87.25 107 ASN A C 1
ATOM 783 O O . ASN A 1 107 ? 6.028 10.912 -12.701 1.00 87.25 107 ASN A O 1
ATOM 787 N N . ALA A 1 108 ? 5.571 9.007 -13.775 1.00 88.94 108 ALA A N 1
ATOM 788 C CA . ALA A 1 108 ? 5.124 8.274 -12.606 1.00 88.94 108 ALA A CA 1
ATOM 789 C C . ALA A 1 108 ? 5.828 6.925 -12.485 1.00 88.94 108 ALA A C 1
ATOM 791 O O . ALA A 1 108 ? 6.206 6.297 -13.475 1.00 88.94 108 ALA A O 1
ATOM 792 N N . ILE A 1 109 ? 5.967 6.480 -11.241 1.00 90.00 109 ILE A N 1
ATOM 793 C CA . ILE A 1 109 ? 6.350 5.121 -10.894 1.00 90.00 109 ILE A CA 1
ATOM 794 C C . ILE A 1 109 ? 5.089 4.342 -10.594 1.00 90.00 109 ILE A C 1
ATOM 796 O O . ILE A 1 109 ? 4.328 4.660 -9.679 1.00 90.00 109 ILE A O 1
ATOM 800 N N . TRP A 1 110 ? 4.901 3.278 -11.351 1.00 91.00 110 TRP A N 1
ATOM 801 C CA . TRP A 1 110 ? 3.803 2.363 -11.181 1.00 91.00 110 TRP A CA 1
ATOM 802 C C . TRP A 1 110 ? 4.270 1.085 -10.508 1.00 91.00 110 TRP A C 1
ATOM 804 O O . TRP A 1 110 ? 5.163 0.400 -10.995 1.00 91.00 110 TRP A O 1
ATOM 814 N N . THR A 1 111 ? 3.625 0.738 -9.400 1.00 91.94 111 THR A N 1
ATOM 815 C CA . THR A 1 111 ? 3.810 -0.530 -8.700 1.00 91.94 111 THR A CA 1
ATOM 816 C C . THR A 1 111 ? 2.710 -1.509 -9.099 1.00 91.94 111 THR A C 1
ATOM 818 O O . THR A 1 111 ? 1.517 -1.283 -8.849 1.00 91.94 111 THR A O 1
ATOM 821 N N . LEU A 1 112 ? 3.108 -2.624 -9.702 1.00 92.88 112 LEU A N 1
ATOM 822 C CA . LEU A 1 112 ? 2.267 -3.792 -9.920 1.00 92.88 112 LEU A CA 1
ATOM 823 C C . LEU A 1 112 ? 2.440 -4.724 -8.724 1.00 92.88 112 LEU A C 1
ATOM 825 O O . LEU A 1 112 ? 3.551 -5.146 -8.422 1.00 92.88 112 LEU A O 1
ATOM 829 N N . ASP A 1 113 ? 1.335 -5.042 -8.061 1.00 93.00 113 ASP A N 1
ATOM 830 C CA . ASP A 1 113 ? 1.295 -5.939 -6.910 1.00 93.00 113 ASP A CA 1
ATOM 831 C C . ASP A 1 113 ? 0.743 -7.298 -7.356 1.00 93.00 113 ASP A C 1
ATOM 833 O O . ASP A 1 113 ? -0.340 -7.380 -7.943 1.00 93.00 113 ASP A O 1
ATOM 837 N N . ARG A 1 114 ? 1.506 -8.364 -7.105 1.00 93.44 114 ARG A N 1
ATOM 838 C CA . ARG A 1 114 ? 1.109 -9.752 -7.384 1.00 93.44 114 ARG A CA 1
ATOM 839 C C . ARG A 1 114 ? 0.904 -10.586 -6.119 1.00 93.44 114 ARG A C 1
ATOM 841 O O . ARG A 1 114 ? 0.827 -11.813 -6.218 1.00 93.44 114 ARG A O 1
ATOM 848 N N . SER A 1 115 ? 0.841 -9.945 -4.953 1.00 95.44 115 SER A N 1
ATOM 849 C CA . SER A 1 115 ? 0.555 -10.591 -3.674 1.00 95.44 115 SER A CA 1
ATOM 850 C C . SER A 1 115 ? -0.852 -11.216 -3.654 1.00 95.44 115 SER A C 1
ATOM 852 O O . SER A 1 115 ? -1.719 -10.842 -4.453 1.00 95.44 115 SER A O 1
ATOM 854 N N . PRO A 1 116 ? -1.114 -12.193 -2.765 1.00 96.62 116 PRO A N 1
ATOM 855 C CA . PRO A 1 116 ? -2.431 -12.818 -2.667 1.00 96.62 116 PRO A CA 1
ATOM 856 C C . PRO A 1 116 ? -3.593 -11.833 -2.475 1.00 96.62 116 PRO A C 1
ATOM 858 O O . PRO A 1 116 ? -4.648 -12.043 -3.064 1.00 96.62 116 PRO A O 1
ATOM 861 N N . GLY A 1 117 ? -3.420 -10.754 -1.702 1.00 96.19 117 GLY A N 1
ATOM 862 C CA . GLY A 1 117 ? -4.479 -9.760 -1.501 1.00 96.19 117 GLY A CA 1
ATOM 863 C C . GLY A 1 117 ? -4.806 -8.954 -2.756 1.00 96.19 117 GLY A C 1
ATOM 864 O O . GLY A 1 117 ? -5.980 -8.692 -3.006 1.00 96.19 117 GLY A O 1
ATOM 865 N N . ALA A 1 118 ? -3.820 -8.666 -3.612 1.00 93.94 118 ALA A N 1
ATOM 866 C CA . ALA A 1 118 ? -4.053 -8.032 -4.913 1.00 93.94 118 ALA A CA 1
ATOM 867 C C . ALA A 1 118 ? -4.911 -8.891 -5.859 1.00 93.94 118 ALA A C 1
ATOM 869 O O . ALA A 1 118 ? -5.617 -8.352 -6.713 1.00 93.94 118 ALA A O 1
ATOM 870 N N . ARG A 1 119 ? -4.862 -10.218 -5.691 1.00 92.75 119 ARG A N 1
ATOM 871 C CA . ARG A 1 119 ? -5.622 -11.207 -6.475 1.00 92.75 119 ARG A CA 1
ATOM 872 C C . ARG A 1 119 ? -6.925 -11.648 -5.809 1.00 92.75 119 ARG A C 1
ATOM 874 O O . ARG A 1 119 ? -7.679 -12.401 -6.416 1.00 92.75 119 ARG A O 1
ATOM 881 N N . ALA A 1 120 ? -7.165 -11.247 -4.565 1.00 95.19 120 ALA A N 1
ATOM 882 C CA . ALA A 1 120 ? -8.350 -11.644 -3.827 1.00 95.19 120 ALA A CA 1
ATOM 883 C C . ALA A 1 120 ? -9.580 -10.856 -4.291 1.00 95.19 120 ALA A C 1
ATOM 885 O O . ALA A 1 120 ? -9.490 -9.674 -4.635 1.00 95.19 120 ALA A O 1
ATOM 886 N N . GLU A 1 121 ? -10.747 -11.498 -4.219 1.00 94.75 121 GLU A N 1
ATOM 887 C CA . GLU A 1 121 ? -12.031 -10.822 -4.393 1.00 94.75 121 GLU A CA 1
ATOM 888 C C . GLU A 1 121 ? -12.135 -9.617 -3.457 1.00 94.75 121 GLU A C 1
ATOM 890 O O . GLU A 1 121 ? -11.780 -9.703 -2.279 1.00 94.75 121 GLU A O 1
ATOM 895 N N . ALA A 1 122 ? -12.668 -8.499 -3.953 1.00 93.75 122 ALA A N 1
ATOM 896 C CA . ALA A 1 122 ? -12.698 -7.237 -3.207 1.00 93.75 122 ALA A CA 1
ATOM 897 C C . ALA A 1 122 ? -13.467 -7.327 -1.873 1.00 93.75 122 ALA A C 1
ATOM 899 O O . ALA A 1 122 ? -13.236 -6.527 -0.968 1.00 93.75 122 ALA A O 1
ATOM 900 N N . THR A 1 123 ? -14.378 -8.294 -1.752 1.00 95.69 123 THR A N 1
ATOM 901 C CA . THR A 1 123 ? -15.175 -8.553 -0.548 1.00 95.69 123 THR A CA 1
ATOM 902 C C . THR A 1 123 ? -14.563 -9.609 0.375 1.00 95.69 123 THR A C 1
ATOM 904 O O . THR A 1 123 ? -15.011 -9.732 1.514 1.00 95.69 123 THR A O 1
ATOM 907 N N . ALA A 1 124 ? -13.551 -10.364 -0.065 1.00 97.19 124 ALA A N 1
ATOM 908 C CA . ALA A 1 124 ? -12.823 -11.306 0.783 1.00 97.19 124 ALA A CA 1
ATOM 909 C C . ALA A 1 124 ? -11.892 -10.552 1.754 1.00 97.19 124 ALA A C 1
ATOM 911 O O . ALA A 1 124 ? -11.458 -9.446 1.435 1.00 97.19 124 ALA A O 1
ATOM 912 N N . PRO A 1 125 ? -11.506 -11.125 2.912 1.00 98.38 125 PRO A N 1
ATOM 913 C CA . PRO A 1 125 ? -10.743 -10.384 3.921 1.00 98.38 125 PRO A CA 1
ATOM 914 C C . PRO A 1 125 ? -9.431 -9.782 3.397 1.00 98.38 125 PRO A C 1
ATOM 916 O O . PRO A 1 125 ? -9.143 -8.615 3.647 1.00 98.38 125 PRO A O 1
ATOM 919 N N . ALA A 1 126 ? -8.658 -10.552 2.623 1.00 98.44 126 ALA A N 1
ATOM 920 C CA . ALA A 1 126 ? -7.418 -10.061 2.019 1.00 98.44 126 ALA A CA 1
ATOM 921 C C . ALA A 1 126 ? -7.678 -8.952 0.982 1.00 98.44 126 ALA A C 1
ATOM 923 O O . ALA A 1 126 ? -6.938 -7.974 0.942 1.00 98.44 126 ALA A O 1
ATOM 924 N N . GLY A 1 127 ? -8.756 -9.058 0.197 1.00 97.06 127 GLY A N 1
ATOM 925 C CA . GLY A 1 127 ? -9.149 -8.026 -0.764 1.00 97.06 127 GLY A CA 1
ATOM 926 C C . GLY A 1 127 ? -9.622 -6.740 -0.085 1.00 97.06 127 GLY A C 1
ATOM 927 O O . GLY A 1 127 ? -9.263 -5.650 -0.521 1.00 97.06 127 GLY A O 1
ATOM 928 N N . VAL A 1 128 ? -10.339 -6.837 1.039 1.00 98.19 128 VAL A N 1
ATOM 929 C CA . VAL A 1 128 ? -10.726 -5.671 1.853 1.00 98.19 128 VAL A CA 1
ATOM 930 C C . VAL A 1 128 ? -9.491 -4.914 2.344 1.00 98.19 128 VAL A C 1
ATOM 932 O O . VAL A 1 128 ? -9.424 -3.696 2.182 1.00 98.19 128 VAL A O 1
ATOM 935 N N . VAL A 1 129 ? -8.492 -5.624 2.883 1.00 98.56 129 VAL A N 1
ATOM 936 C CA . VAL A 1 129 ? -7.224 -5.013 3.323 1.00 98.56 129 VAL A CA 1
ATOM 937 C C . VAL A 1 129 ? -6.458 -4.409 2.145 1.00 98.56 129 VAL A C 1
ATOM 939 O O . VAL A 1 129 ? -5.979 -3.282 2.252 1.00 98.56 129 VAL A O 1
ATOM 942 N N . GLN A 1 130 ? -6.405 -5.097 1.001 1.00 97.12 130 GLN A N 1
ATOM 943 C CA . GLN A 1 130 ? -5.792 -4.571 -0.220 1.00 97.12 130 GLN A CA 1
ATOM 944 C C . GLN A 1 130 ? -6.413 -3.231 -0.637 1.00 97.12 130 GLN A C 1
ATOM 946 O O . GLN A 1 130 ? -5.693 -2.260 -0.855 1.00 97.12 130 GLN A O 1
ATOM 951 N N . ARG A 1 131 ? -7.747 -3.151 -0.734 1.00 94.75 131 ARG A N 1
ATOM 952 C CA . ARG A 1 131 ? -8.444 -1.929 -1.172 1.00 94.75 131 ARG A CA 1
ATOM 953 C C . ARG A 1 131 ? -8.361 -0.807 -0.143 1.00 94.75 131 ARG A C 1
ATOM 955 O O . ARG A 1 131 ? -8.295 0.360 -0.528 1.00 94.75 131 ARG A O 1
ATOM 962 N N . PHE A 1 132 ? -8.333 -1.147 1.144 1.00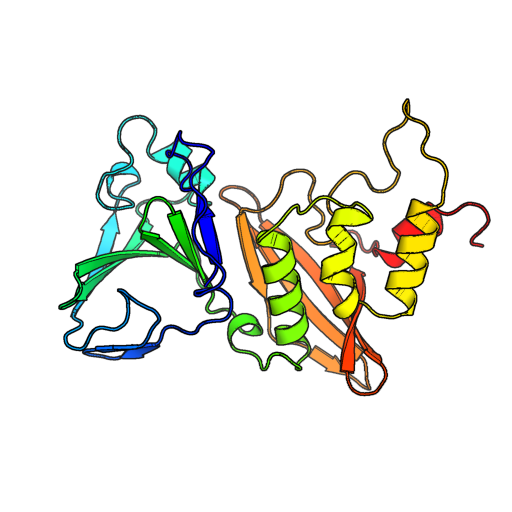 96.75 132 PHE A N 1
ATOM 963 C CA . PHE A 1 132 ? -8.044 -0.185 2.201 1.00 96.75 132 PHE A CA 1
ATOM 964 C C . PHE A 1 132 ? -6.655 0.439 2.008 1.00 96.75 132 PHE A C 1
ATOM 966 O O . PHE A 1 132 ? -6.539 1.661 1.978 1.00 96.75 132 PHE A O 1
ATOM 973 N N . LEU A 1 133 ? -5.620 -0.383 1.809 1.00 96.00 133 LEU A N 1
ATOM 974 C CA . LEU A 1 133 ? -4.243 0.084 1.640 1.00 96.00 133 LEU A CA 1
ATOM 975 C C . LEU A 1 133 ? -4.011 0.825 0.326 1.00 96.00 133 LEU A C 1
ATOM 977 O O . LEU A 1 133 ? -3.283 1.810 0.301 1.00 96.00 133 LEU A O 1
ATOM 981 N N . GLU A 1 134 ? -4.665 0.414 -0.759 1.00 92.31 134 GLU A N 1
ATOM 982 C CA . GLU A 1 134 ? -4.675 1.178 -2.009 1.00 92.31 134 GLU A CA 1
ATOM 983 C C . GLU A 1 134 ? -5.260 2.579 -1.801 1.00 92.31 134 GLU A C 1
ATOM 985 O O . GLU A 1 134 ? -4.665 3.555 -2.250 1.00 92.31 134 GLU A O 1
ATOM 990 N N . ALA A 1 135 ? -6.380 2.696 -1.077 1.00 91.12 135 ALA A N 1
ATOM 991 C CA . ALA A 1 135 ? -6.973 3.992 -0.749 1.00 91.12 135 ALA A CA 1
ATOM 992 C C . ALA A 1 135 ? -6.102 4.816 0.213 1.00 91.12 135 ALA A C 1
ATOM 994 O O . ALA A 1 135 ? -6.095 6.042 0.127 1.00 91.12 135 ALA A O 1
ATOM 995 N N . HIS A 1 136 ? -5.385 4.147 1.119 1.00 93.25 136 HIS A N 1
ATOM 996 C CA . HIS A 1 136 ? -4.475 4.773 2.073 1.00 93.25 136 HIS A CA 1
ATOM 997 C C . HIS A 1 136 ? -3.245 5.363 1.383 1.00 93.25 136 HIS A C 1
ATOM 999 O O . HIS A 1 136 ? -2.993 6.550 1.525 1.00 93.25 136 HIS A O 1
ATOM 1005 N N . PHE A 1 137 ? -2.558 4.581 0.549 1.00 90.56 137 PHE A N 1
ATOM 1006 C CA . PHE A 1 137 ? -1.355 5.013 -0.173 1.00 90.56 137 PHE A CA 1
ATOM 1007 C C . PHE A 1 137 ? -1.631 6.008 -1.307 1.00 90.56 137 PHE A C 1
ATOM 1009 O O . PHE A 1 137 ? -0.711 6.681 -1.759 1.00 90.56 137 PHE A O 1
ATOM 1016 N N . ALA A 1 138 ? -2.863 6.077 -1.817 1.00 83.81 138 ALA A N 1
ATOM 1017 C CA . ALA A 1 138 ? -3.225 7.010 -2.886 1.00 83.81 138 ALA A CA 1
ATOM 1018 C C . ALA A 1 138 ? -3.455 8.450 -2.391 1.00 83.81 138 ALA A C 1
ATOM 1020 O O . ALA A 1 138 ? -3.698 9.342 -3.202 1.00 83.81 138 ALA A O 1
ATOM 1021 N N . ARG A 1 139 ? -3.474 8.674 -1.072 1.00 79.56 139 ARG A N 1
ATOM 1022 C CA . ARG A 1 139 ? -3.820 9.955 -0.446 1.00 79.56 139 ARG A CA 1
ATOM 1023 C C . ARG A 1 139 ? -2.905 10.224 0.747 1.00 79.56 139 ARG A C 1
ATOM 1025 O O . ARG A 1 139 ? -1.923 9.522 0.960 1.00 79.56 139 ARG A O 1
ATOM 1032 N N . ASP A 1 140 ? -3.254 11.244 1.523 1.00 82.38 140 ASP A N 1
ATOM 1033 C CA . ASP A 1 140 ? -2.664 11.479 2.832 1.00 82.38 140 ASP A CA 1
ATOM 1034 C C . ASP A 1 140 ? -2.808 10.231 3.727 1.00 82.38 140 ASP A C 1
ATOM 1036 O O . ASP A 1 140 ? -3.919 9.772 4.040 1.00 82.38 140 ASP A O 1
ATOM 1040 N N . MET A 1 141 ? -1.654 9.677 4.100 1.00 89.19 141 MET A N 1
ATOM 1041 C CA . MET A 1 141 ? -1.521 8.541 5.009 1.00 89.19 141 MET A CA 1
ATOM 1042 C C . MET A 1 141 ? -1.552 8.962 6.483 1.00 89.19 141 MET A C 1
ATOM 1044 O O . MET A 1 141 ? -1.584 8.097 7.353 1.00 89.19 141 MET A O 1
ATOM 1048 N N . GLY A 1 142 ? -1.613 10.264 6.774 1.00 88.12 142 GLY A N 1
ATOM 1049 C CA . GLY A 1 142 ? -1.679 10.789 8.129 1.00 88.12 142 GLY A CA 1
ATOM 1050 C C . GLY A 1 142 ? -2.849 10.226 8.935 1.00 88.12 142 GLY A C 1
ATOM 1051 O O . GLY A 1 142 ? -3.943 9.966 8.419 1.00 88.12 142 GLY A O 1
ATOM 1052 N N . PHE A 1 143 ? -2.633 10.065 10.239 1.00 92.50 143 PHE A N 1
ATOM 1053 C CA . PHE A 1 143 ? -3.667 9.615 11.164 1.00 92.50 143 PHE A CA 1
ATOM 1054 C C . PHE A 1 143 ? -4.515 10.793 11.655 1.00 92.50 143 PHE A C 1
ATOM 1056 O O . PHE A 1 143 ? -4.380 11.280 12.773 1.00 92.50 143 PHE A O 1
ATOM 1063 N N . SER A 1 144 ? -5.399 11.277 10.783 1.00 91.69 144 SER A N 1
ATOM 1064 C CA . SER A 1 144 ? -6.307 12.391 11.070 1.00 91.69 144 SER A CA 1
ATOM 1065 C C . SER A 1 144 ? -7.749 12.053 10.701 1.00 91.69 144 SER A C 1
ATOM 1067 O O . SER A 1 144 ? -8.011 11.193 9.854 1.00 91.69 144 SER A O 1
ATOM 1069 N N . LYS A 1 145 ? -8.710 12.779 11.287 1.00 91.56 145 LYS A N 1
ATOM 1070 C CA . LYS A 1 145 ? -10.139 12.643 10.959 1.00 91.56 145 LYS A CA 1
ATOM 1071 C C . LYS A 1 145 ? -10.400 12.774 9.452 1.00 91.56 145 LYS A C 1
ATOM 1073 O O . LYS A 1 145 ? -11.136 11.968 8.883 1.00 91.56 145 LYS A O 1
ATOM 1078 N N . THR A 1 146 ? -9.773 13.758 8.807 1.00 92.12 146 THR A N 1
ATOM 1079 C CA . THR A 1 146 ? -9.923 14.031 7.370 1.00 92.12 146 THR A CA 1
ATOM 1080 C C . THR A 1 146 ? -9.357 12.897 6.520 1.00 92.12 146 THR A C 1
ATOM 1082 O O . THR A 1 146 ? -10.027 12.419 5.604 1.00 92.12 146 THR A O 1
ATOM 1085 N N . ALA A 1 147 ? -8.159 12.411 6.851 1.00 91.38 147 ALA A N 1
ATOM 1086 C CA . ALA A 1 147 ? -7.529 11.315 6.123 1.00 91.38 147 ALA A CA 1
ATOM 1087 C C . ALA A 1 147 ? -8.293 9.988 6.290 1.00 91.38 147 ALA A C 1
ATOM 1089 O O . ALA A 1 147 ? -8.352 9.182 5.359 1.00 91.38 147 ALA A O 1
ATOM 1090 N N . LEU A 1 148 ? -8.912 9.755 7.453 1.00 93.06 148 LEU A N 1
ATOM 1091 C CA . LEU A 1 148 ? -9.680 8.545 7.768 1.00 93.06 148 LEU A CA 1
ATOM 1092 C C . LEU A 1 148 ? -11.076 8.496 7.158 1.00 93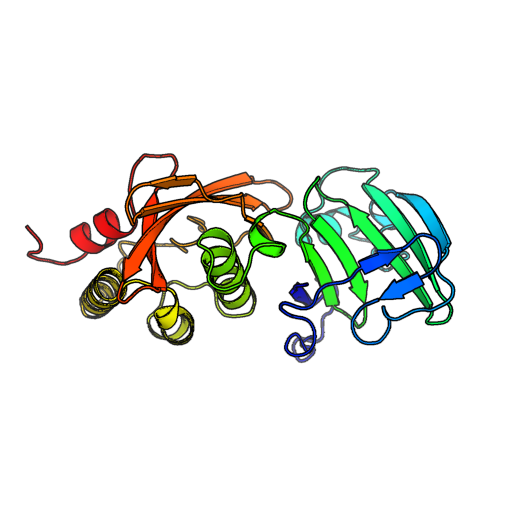.06 148 LEU A C 1
ATOM 1094 O O . LEU A 1 148 ? -11.544 7.407 6.824 1.00 93.06 148 LEU A O 1
ATOM 1098 N N . GLN A 1 149 ? -11.744 9.636 6.984 1.00 92.62 149 GLN A N 1
ATOM 1099 C CA . GLN A 1 149 ? -13.113 9.696 6.469 1.00 92.62 149 GLN A CA 1
ATOM 1100 C C . GLN A 1 149 ? -13.351 8.838 5.205 1.00 92.62 149 GLN A C 1
ATOM 1102 O O . GLN A 1 149 ? -14.267 8.009 5.236 1.00 92.62 149 GLN A O 1
ATOM 1107 N N . PRO A 1 150 ? -12.550 8.929 4.118 1.00 91.38 150 PRO A N 1
ATOM 1108 C CA . PRO A 1 150 ? -12.764 8.103 2.923 1.00 91.38 150 PRO A CA 1
ATOM 1109 C C . PRO A 1 150 ? -12.503 6.605 3.154 1.00 91.38 150 PRO A C 1
ATOM 1111 O O . PRO A 1 150 ? -12.964 5.767 2.373 1.00 91.38 150 PRO A O 1
ATOM 1114 N N . LYS A 1 151 ? -11.774 6.259 4.221 1.00 93.88 151 LYS A N 1
ATOM 1115 C CA . LYS A 1 151 ? -11.388 4.892 4.588 1.00 93.88 151 LYS A CA 1
ATOM 1116 C C . LYS A 1 151 ? -12.339 4.254 5.609 1.00 93.88 151 LYS A C 1
ATOM 1118 O O . LYS A 1 151 ? -12.341 3.034 5.742 1.00 93.88 151 LYS A O 1
ATOM 1123 N N . SER A 1 152 ? -13.195 5.045 6.260 1.00 95.50 152 SER A N 1
ATOM 1124 C CA . SER A 1 152 ? -14.149 4.600 7.295 1.00 95.50 152 SER A CA 1
ATOM 1125 C C . SER A 1 152 ? -15.005 3.401 6.877 1.00 95.50 152 SER A C 1
ATOM 1127 O O . SER A 1 152 ? -15.258 2.502 7.676 1.00 95.50 152 SER A O 1
ATOM 1129 N N . ARG A 1 153 ? -15.379 3.322 5.593 1.00 95.88 153 ARG A N 1
ATOM 1130 C CA . ARG A 1 153 ? -16.139 2.197 5.028 1.00 95.88 153 ARG A CA 1
ATOM 1131 C C . ARG A 1 153 ? -15.434 0.847 5.142 1.00 95.88 153 ARG A C 1
ATOM 1133 O O . ARG A 1 153 ? -16.101 -0.165 5.017 1.00 95.88 153 ARG A O 1
ATOM 1140 N N . PHE A 1 154 ? -14.115 0.797 5.304 1.00 97.69 154 PHE A N 1
ATOM 1141 C CA . PHE A 1 154 ? -13.374 -0.458 5.454 1.00 97.69 154 PHE A CA 1
ATOM 1142 C C . PHE A 1 154 ? -13.284 -0.915 6.911 1.00 97.69 154 PHE A C 1
ATOM 1144 O O . PHE A 1 154 ? -12.960 -2.075 7.151 1.00 97.69 154 PHE A O 1
ATOM 1151 N N . LEU A 1 155 ? -13.563 -0.026 7.865 1.00 98.38 155 LEU A N 1
ATOM 1152 C CA . LEU A 1 155 ? -13.411 -0.275 9.295 1.00 98.38 155 LEU A CA 1
ATOM 1153 C C . LEU A 1 155 ? -14.732 -0.758 9.909 1.00 98.38 155 LEU A C 1
ATOM 1155 O O . LEU A 1 155 ? -15.810 -0.473 9.377 1.00 98.38 155 LEU A O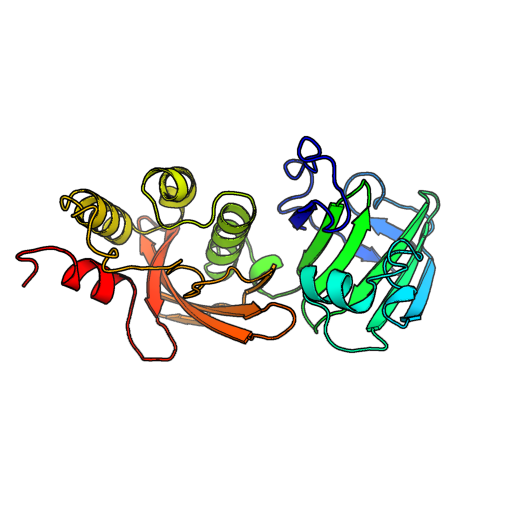 1
ATOM 1159 N N . THR A 1 156 ? -14.664 -1.489 11.023 1.00 98.56 156 THR A N 1
ATOM 1160 C CA . THR A 1 156 ? -15.865 -1.848 11.793 1.00 98.56 156 THR A CA 1
ATOM 1161 C C . THR A 1 156 ? -16.541 -0.602 12.351 1.00 98.56 156 THR A C 1
ATOM 1163 O O . THR A 1 156 ? -15.902 0.437 12.559 1.00 98.56 156 THR A O 1
ATOM 1166 N N . ALA A 1 157 ? -17.840 -0.692 12.638 1.00 98.12 157 ALA A N 1
ATOM 1167 C CA . ALA A 1 157 ? -18.548 0.387 13.328 1.00 98.12 157 ALA A CA 1
ATOM 1168 C C . ALA A 1 157 ? -17.879 0.713 14.678 1.00 98.12 157 ALA A C 1
ATOM 1170 O O . ALA A 1 157 ? -17.711 1.883 15.026 1.00 98.12 157 ALA A O 1
ATOM 1171 N N . GLY A 1 158 ? -17.421 -0.320 15.394 1.00 97.94 158 GLY A N 1
ATOM 1172 C CA . GLY A 1 158 ? -16.706 -0.175 16.661 1.00 97.94 158 GLY A CA 1
ATOM 1173 C C . GLY A 1 158 ? -15.369 0.562 16.534 1.00 97.94 158 GLY A C 1
ATOM 1174 O O . GLY A 1 158 ? -15.112 1.476 17.316 1.00 97.94 158 GLY A O 1
ATOM 1175 N N . LEU A 1 159 ? -14.534 0.217 15.546 1.00 98.19 159 LEU A N 1
ATOM 1176 C CA . LEU A 1 159 ? -13.260 0.911 15.331 1.00 98.19 159 LEU A CA 1
ATOM 1177 C C . LEU A 1 159 ? -13.482 2.361 14.874 1.00 98.19 159 LEU A C 1
ATOM 1179 O O . LEU A 1 159 ? -12.831 3.271 15.387 1.00 98.19 159 LEU A O 1
ATOM 1183 N N . ASN A 1 160 ? -14.455 2.605 13.989 1.00 98.19 160 ASN A N 1
ATOM 1184 C CA . ASN A 1 160 ? -14.845 3.963 13.597 1.00 98.19 160 ASN A CA 1
ATOM 1185 C C . ASN A 1 160 ? -15.265 4.806 14.813 1.00 98.19 160 ASN A C 1
ATOM 1187 O O . ASN A 1 160 ? -14.765 5.914 14.993 1.00 98.19 160 ASN A O 1
ATOM 1191 N N . ALA A 1 161 ? -1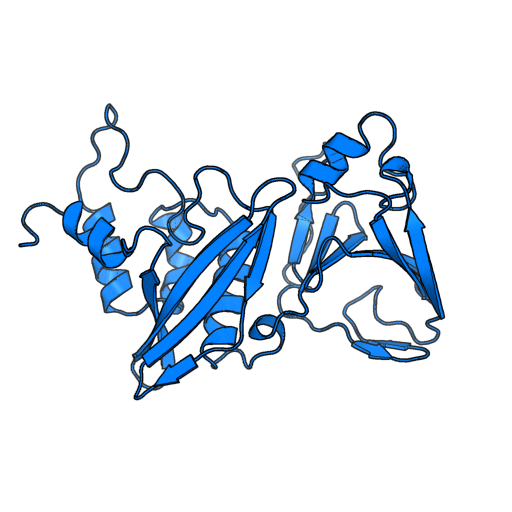6.126 4.278 15.688 1.00 97.62 161 ALA A N 1
ATOM 1192 C CA . ALA A 1 161 ? -16.546 4.983 16.898 1.00 97.62 161 ALA A CA 1
ATOM 1193 C C . ALA A 1 161 ? -15.369 5.271 17.845 1.00 97.62 161 ALA A C 1
ATOM 1195 O O . ALA A 1 161 ? -15.292 6.353 18.428 1.00 97.62 161 ALA A O 1
ATOM 1196 N N . LEU A 1 162 ? -14.428 4.331 17.975 1.00 97.19 162 LEU A N 1
ATOM 1197 C CA . LEU A 1 162 ? -13.255 4.498 18.828 1.00 97.19 162 LEU A CA 1
ATOM 1198 C C . LEU A 1 162 ? -12.304 5.580 18.292 1.00 97.19 162 LEU A C 1
ATOM 1200 O O . LEU A 1 162 ? -11.892 6.454 19.050 1.00 97.19 162 LEU A O 1
ATOM 1204 N N . THR A 1 163 ? -12.028 5.589 16.985 1.00 96.69 163 THR A N 1
ATOM 1205 C CA . THR A 1 163 ? -11.237 6.665 16.356 1.00 96.69 163 THR A CA 1
ATOM 1206 C C . THR A 1 163 ? -11.920 8.028 16.472 1.00 96.69 163 THR A C 1
ATOM 1208 O O . THR A 1 163 ? -11.261 9.021 16.765 1.00 96.69 163 THR A O 1
ATOM 1211 N N . ALA A 1 164 ? -13.248 8.091 16.324 1.00 96.31 164 ALA A N 1
ATOM 1212 C CA . ALA A 1 164 ? -13.999 9.332 16.493 1.00 96.31 164 ALA A CA 1
ATOM 1213 C C . ALA A 1 164 ? -13.897 9.883 17.924 1.00 96.31 164 ALA A C 1
ATOM 1215 O O . ALA A 1 164 ? -13.752 11.090 18.096 1.00 96.31 164 ALA A O 1
ATOM 1216 N N . ARG A 1 165 ? -13.936 9.008 18.940 1.00 96.06 165 ARG A N 1
ATOM 1217 C CA . ARG A 1 165 ? -13.725 9.395 20.343 1.00 96.06 165 ARG A CA 1
ATOM 1218 C C . ARG A 1 165 ? -12.305 9.891 20.593 1.00 96.06 165 ARG A C 1
ATOM 1220 O O . ARG A 1 165 ? -12.158 10.903 21.263 1.00 96.06 165 ARG A O 1
ATOM 1227 N N . TYR A 1 166 ? -11.295 9.224 20.035 1.00 95.25 166 TYR A N 1
ATOM 1228 C CA . TYR A 1 166 ? -9.900 9.663 20.127 1.00 95.25 166 TYR A CA 1
ATOM 1229 C C . TYR A 1 166 ? -9.719 11.083 19.571 1.00 95.25 166 TYR A C 1
ATOM 1231 O O . TYR A 1 166 ? -9.241 11.960 20.278 1.00 95.25 166 TYR A O 1
ATOM 1239 N N . PHE A 1 167 ? -10.214 11.364 18.361 1.00 94.00 167 PHE A N 1
ATOM 1240 C CA . PHE A 1 167 ? -10.118 12.711 17.778 1.00 94.00 167 PHE A CA 1
ATOM 1241 C C . PHE A 1 167 ? -11.001 13.770 18.456 1.00 94.00 167 PHE A C 1
ATOM 1243 O O . PHE A 1 167 ? -10.894 14.946 18.117 1.00 94.00 167 PHE A O 1
ATOM 1250 N N . ALA A 1 168 ? -11.907 13.375 19.354 1.00 94.00 168 ALA A N 1
ATOM 1251 C CA . ALA A 1 168 ? -12.701 14.306 20.152 1.00 94.00 168 ALA A CA 1
ATOM 1252 C C . ALA A 1 168 ? -11.987 14.732 21.445 1.00 94.00 168 ALA A C 1
ATOM 1254 O O . ALA A 1 168 ? -12.433 15.683 22.087 1.00 94.00 168 ALA A O 1
ATOM 1255 N N . VAL A 1 169 ? -10.903 14.048 21.833 1.00 90.81 169 VAL A N 1
ATOM 1256 C CA . VAL A 1 169 ? -10.056 14.468 22.952 1.00 90.81 169 VAL A CA 1
ATOM 1257 C C . VAL A 1 169 ? -9.342 15.766 22.549 1.00 90.81 169 VAL A C 1
ATOM 1259 O O . VAL A 1 169 ? -8.707 15.793 21.492 1.00 90.81 169 VAL A O 1
ATOM 1262 N N . PRO A 1 170 ? -9.451 16.854 23.336 1.00 87.69 170 PRO A N 1
ATOM 1263 C CA . PRO A 1 170 ? -8.739 18.093 23.044 1.00 87.69 170 PRO A CA 1
ATOM 1264 C C . PRO A 1 170 ? -7.229 17.849 22.978 1.00 87.69 170 PRO A C 1
ATOM 1266 O O . PRO A 1 170 ? -6.644 17.339 23.930 1.00 87.69 170 PRO A O 1
ATOM 1269 N N . ALA A 1 171 ? -6.607 18.218 21.860 1.00 83.81 171 ALA A N 1
ATOM 1270 C CA . ALA A 1 171 ? -5.160 18.138 21.711 1.00 83.81 171 ALA A CA 1
ATOM 1271 C C . ALA A 1 171 ? -4.489 19.302 22.453 1.00 83.81 171 ALA A C 1
ATOM 1273 O O . ALA A 1 171 ? -4.910 20.452 22.305 1.00 83.81 171 ALA A O 1
ATOM 1274 N N . ASN A 1 172 ? -3.432 19.011 23.212 1.00 85.56 172 ASN A N 1
ATOM 1275 C CA . ASN A 1 172 ? -2.508 20.036 23.680 1.00 85.56 172 ASN A CA 1
ATOM 1276 C C . ASN A 1 172 ? -1.514 20.334 22.538 1.00 85.56 172 ASN A C 1
ATOM 1278 O O . ASN A 1 172 ? -0.802 19.417 22.132 1.00 85.56 172 ASN A O 1
ATOM 1282 N N . PRO A 1 173 ? -1.460 21.563 21.989 1.00 82.94 173 PRO A N 1
ATOM 1283 C CA . PRO A 1 173 ? -0.546 21.888 20.891 1.00 82.94 173 PRO A CA 1
ATOM 1284 C C . PRO A 1 173 ? 0.938 21.768 21.272 1.00 82.94 173 PRO A C 1
ATOM 1286 O O . PRO A 1 173 ? 1.769 21.632 20.376 1.00 82.94 173 PRO A O 1
ATOM 1289 N N . ASP A 1 174 ? 1.262 21.792 22.568 1.00 88.44 174 ASP A N 1
ATOM 1290 C CA . ASP A 1 174 ? 2.632 21.685 23.079 1.00 88.44 174 ASP A CA 1
ATOM 1291 C C . ASP A 1 174 ? 3.058 20.232 23.370 1.00 88.44 174 ASP A C 1
ATOM 1293 O O . ASP A 1 174 ? 4.205 19.981 23.742 1.00 88.44 174 ASP A O 1
ATOM 1297 N N . GLU A 1 175 ? 2.158 19.259 23.192 1.00 84.50 175 GLU A N 1
ATOM 1298 C CA . GLU A 1 175 ? 2.435 17.837 23.398 1.00 84.50 175 GLU A CA 1
ATOM 1299 C C . GLU A 1 175 ? 2.271 17.049 22.097 1.00 84.50 175 GLU A C 1
ATOM 1301 O O . GLU A 1 175 ? 1.389 17.302 21.274 1.00 84.50 175 GLU A O 1
ATOM 1306 N N . ALA A 1 176 ? 3.130 16.047 21.910 1.00 83.00 176 ALA A N 1
ATOM 1307 C CA . ALA A 1 176 ? 2.946 15.101 20.821 1.00 83.00 176 ALA A CA 1
ATOM 1308 C C . ALA A 1 176 ? 1.659 14.283 21.050 1.00 83.00 176 ALA A C 1
ATOM 1310 O O . ALA A 1 176 ? 1.369 13.916 22.190 1.00 83.00 176 ALA A O 1
ATOM 1311 N N . PRO A 1 177 ? 0.902 13.945 19.991 1.00 84.62 177 PRO A N 1
ATOM 1312 C CA . PRO A 1 177 ? -0.269 13.089 20.133 1.00 84.62 177 PRO A CA 1
ATOM 1313 C C . PRO A 1 177 ? 0.129 11.691 20.628 1.00 84.62 177 PRO A C 1
ATOM 1315 O O . PRO A 1 177 ? 1.167 11.166 20.228 1.00 84.62 177 PRO A O 1
ATOM 1318 N N . ASP A 1 178 ? -0.739 11.047 21.419 1.00 87.69 178 ASP A N 1
ATOM 1319 C CA . ASP A 1 178 ? -0.502 9.684 21.936 1.00 87.69 178 ASP A CA 1
ATOM 1320 C C . ASP A 1 178 ? -0.224 8.660 20.827 1.00 87.69 178 ASP A C 1
ATOM 1322 O O . ASP A 1 178 ? 0.584 7.744 20.979 1.00 87.69 178 ASP A O 1
ATOM 1326 N N . ILE A 1 179 ? -0.901 8.820 19.687 1.00 89.19 179 ILE A N 1
ATOM 1327 C CA . ILE A 1 179 ? -0.626 8.074 18.463 1.00 89.19 179 ILE A CA 1
ATOM 1328 C C . ILE A 1 179 ? 0.140 9.017 17.542 1.00 89.19 179 ILE A C 1
ATOM 1330 O O . ILE A 1 179 ? -0.432 9.729 16.717 1.00 89.19 179 ILE A O 1
ATOM 1334 N N . ASN A 1 180 ? 1.454 9.037 17.730 1.00 85.50 180 ASN A N 1
ATOM 1335 C CA . ASN A 1 180 ? 2.377 9.784 16.895 1.00 85.50 180 ASN A CA 1
ATOM 1336 C C . ASN A 1 180 ? 2.908 8.863 15.797 1.00 85.50 180 ASN A C 1
ATOM 1338 O O . ASN A 1 180 ? 3.787 8.055 16.078 1.00 85.50 180 ASN A O 1
ATOM 1342 N N . GLY A 1 181 ? 2.362 8.974 14.585 1.00 89.38 181 GLY A N 1
ATOM 1343 C CA . GLY A 1 181 ? 2.696 8.126 13.439 1.00 89.38 181 GLY A CA 1
ATOM 1344 C C . GLY A 1 181 ? 1.467 7.679 12.657 1.00 89.38 181 GLY A C 1
ATOM 1345 O O . GLY A 1 181 ? 0.340 8.074 12.961 1.00 89.38 181 GLY A O 1
ATOM 1346 N N . ASP A 1 182 ? 1.676 6.821 11.661 1.00 94.19 182 ASP A N 1
ATOM 1347 C CA . ASP A 1 182 ? 0.581 6.116 10.997 1.00 94.19 182 ASP A CA 1
ATOM 1348 C C . ASP A 1 182 ? 0.398 4.718 11.601 1.00 94.19 182 ASP A C 1
ATOM 1350 O O . ASP A 1 182 ? 1.247 3.845 11.398 1.00 94.19 182 ASP A O 1
ATOM 1354 N N . PRO A 1 183 ? -0.713 4.458 12.312 1.00 95.81 183 PRO A N 1
ATOM 1355 C CA . PRO A 1 183 ? -0.962 3.149 12.893 1.00 95.81 183 PRO A CA 1
ATOM 1356 C C . PRO A 1 183 ? -1.271 2.077 11.844 1.00 95.81 183 PRO A C 1
ATOM 1358 O O . PRO A 1 183 ? -1.092 0.895 12.121 1.00 95.81 183 PRO A O 1
ATOM 1361 N N . PHE A 1 184 ? -1.725 2.437 10.638 1.00 97.06 184 PHE A N 1
ATOM 1362 C CA . PHE A 1 184 ? -2.073 1.453 9.609 1.00 97.06 184 PHE A CA 1
ATOM 1363 C C . PHE A 1 184 ? -0.844 0.751 9.046 1.00 97.06 184 PHE A C 1
ATOM 1365 O O . PHE A 1 184 ? -0.876 -0.449 8.781 1.00 97.06 184 PHE A O 1
ATOM 1372 N N . THR A 1 185 ? 0.258 1.476 8.922 1.00 96.19 185 THR A N 1
ATOM 1373 C CA . THR A 1 185 ? 1.561 0.922 8.555 1.00 96.19 185 THR A CA 1
ATOM 1374 C C . THR A 1 185 ? 2.446 0.657 9.771 1.00 96.19 185 THR A C 1
ATOM 1376 O O . THR A 1 185 ? 3.436 -0.054 9.632 1.00 96.19 185 THR A O 1
ATOM 1379 N N . ASN A 1 186 ? 2.071 1.189 10.943 1.00 95.00 186 ASN A N 1
ATOM 1380 C CA . ASN A 1 186 ? 2.844 1.276 12.184 1.00 95.00 186 ASN A CA 1
ATOM 1381 C C . ASN A 1 186 ? 4.211 1.963 11.979 1.00 95.00 186 ASN A C 1
ATOM 1383 O O . ASN A 1 186 ? 5.245 1.486 12.438 1.00 95.00 186 ASN A O 1
ATOM 1387 N N . SER A 1 187 ? 4.216 3.082 11.250 1.00 92.06 187 SER A N 1
ATOM 1388 C CA . SER A 1 187 ? 5.444 3.769 10.832 1.00 92.06 187 SER A CA 1
ATOM 1389 C C . SER A 1 187 ? 5.430 5.270 11.121 1.00 92.06 187 SER A C 1
ATOM 1391 O O . SER A 1 187 ? 4.404 5.921 10.917 1.00 92.06 187 SER A O 1
ATOM 1393 N N . GLN A 1 188 ? 6.602 5.829 11.447 1.00 89.06 188 GLN A N 1
ATOM 1394 C CA . GLN A 1 188 ? 6.821 7.286 11.467 1.00 89.06 188 GLN A CA 1
ATOM 1395 C C . GLN A 1 188 ? 7.081 7.846 10.071 1.00 89.06 188 GLN A C 1
ATOM 1397 O O . GLN A 1 188 ? 6.531 8.871 9.686 1.00 89.06 188 GLN A O 1
ATOM 1402 N N . GLU A 1 189 ? 7.917 7.153 9.305 1.00 89.38 189 GLU A N 1
ATOM 1403 C CA . GLU A 1 189 ? 8.181 7.467 7.907 1.00 89.38 189 GLU A CA 1
ATOM 1404 C C . GLU A 1 189 ? 7.453 6.460 7.031 1.00 89.38 189 GLU A C 1
ATOM 1406 O O . GLU A 1 189 ? 7.552 5.250 7.250 1.00 89.38 189 GLU A O 1
ATOM 1411 N N . TYR A 1 190 ? 6.728 6.957 6.035 1.00 91.19 190 TYR A N 1
ATOM 1412 C CA . TYR A 1 190 ? 5.843 6.099 5.272 1.00 91.19 190 TYR A CA 1
ATOM 1413 C C . TYR A 1 190 ? 6.598 5.090 4.398 1.00 91.19 190 TYR A C 1
ATOM 1415 O O . TYR A 1 190 ? 7.521 5.465 3.666 1.00 91.19 190 TYR A O 1
ATOM 1423 N N . PRO A 1 191 ? 6.177 3.813 4.402 1.00 93.12 191 PRO A N 1
ATOM 1424 C CA . PRO A 1 191 ? 6.687 2.833 3.457 1.00 93.12 191 PRO A CA 1
ATOM 1425 C C . PRO A 1 191 ? 6.271 3.198 2.028 1.00 93.12 191 PRO A C 1
ATOM 1427 O O . PRO A 1 191 ? 5.205 3.763 1.792 1.00 93.12 191 PRO A O 1
ATOM 1430 N N . THR A 1 192 ? 7.073 2.800 1.042 1.00 89.69 192 THR A N 1
ATOM 1431 C CA . THR A 1 192 ? 6.751 3.034 -0.377 1.00 89.69 192 THR A CA 1
ATOM 1432 C C . THR A 1 192 ? 5.926 1.895 -0.979 1.00 89.69 192 THR A C 1
ATOM 1434 O O . THR A 1 192 ? 5.186 2.079 -1.952 1.00 89.69 192 THR A O 1
ATOM 1437 N N . ARG A 1 193 ? 5.994 0.694 -0.388 1.00 91.62 193 ARG A N 1
ATOM 1438 C CA . ARG A 1 193 ? 5.299 -0.504 -0.872 1.00 91.62 193 ARG A CA 1
ATOM 1439 C C . ARG A 1 193 ? 4.680 -1.322 0.253 1.00 91.62 193 ARG A C 1
ATOM 1441 O O . ARG A 1 193 ? 5.090 -1.259 1.410 1.00 91.62 193 ARG A O 1
ATOM 1448 N N . PHE A 1 194 ? 3.712 -2.145 -0.130 1.00 95.12 194 PHE A N 1
ATOM 1449 C CA . PHE A 1 194 ? 3.107 -3.151 0.727 1.00 95.12 194 PHE A CA 1
ATOM 1450 C C . PHE A 1 194 ? 2.793 -4.414 -0.077 1.00 95.12 194 PHE A C 1
ATOM 1452 O O . PHE A 1 194 ? 2.681 -4.366 -1.300 1.00 95.12 194 PHE A O 1
ATOM 1459 N N . SER A 1 195 ? 2.636 -5.532 0.626 1.00 96.06 195 SER A N 1
ATOM 1460 C CA . SER A 1 195 ? 2.158 -6.801 0.076 1.00 96.06 195 SER A CA 1
ATOM 1461 C C . SER A 1 195 ? 1.189 -7.446 1.062 1.00 96.06 195 SER A C 1
ATOM 1463 O O . SER A 1 195 ? 1.463 -7.517 2.266 1.00 96.06 195 SER A O 1
ATOM 1465 N N . VAL A 1 196 ? 0.042 -7.899 0.559 1.00 98.25 196 VAL A N 1
ATOM 1466 C CA . VAL A 1 196 ? -1.043 -8.445 1.378 1.00 98.25 196 VAL A CA 1
ATOM 1467 C C . VAL A 1 196 ? -1.095 -9.958 1.218 1.00 98.25 196 VAL A C 1
ATOM 1469 O O . VAL A 1 196 ? -1.198 -10.495 0.116 1.00 98.25 196 VAL A O 1
ATOM 1472 N N . SER A 1 197 ? -1.019 -10.668 2.338 1.00 98.38 197 SER A N 1
ATOM 1473 C CA . SER A 1 197 ? -1.039 -12.133 2.359 1.00 98.38 197 SER A CA 1
ATOM 1474 C C . SER A 1 197 ? -2.443 -12.692 2.147 1.00 98.38 197 SER A C 1
ATOM 1476 O O . SER A 1 197 ? -3.439 -11.982 2.279 1.00 98.38 197 SER A O 1
ATOM 1478 N N . ALA A 1 198 ? -2.535 -14.001 1.903 1.00 98.06 198 ALA A N 1
ATOM 1479 C CA . ALA A 1 198 ? -3.807 -14.700 2.034 1.00 98.06 198 ALA A CA 1
ATOM 1480 C C . ALA A 1 198 ? -4.330 -14.573 3.477 1.00 98.06 198 ALA A C 1
ATOM 1482 O O . ALA A 1 198 ? -3.547 -14.486 4.428 1.00 98.06 198 ALA A O 1
ATOM 1483 N N . ALA A 1 199 ? -5.652 -14.548 3.625 1.00 98.12 199 ALA A N 1
ATOM 1484 C CA . ALA A 1 199 ? -6.297 -14.453 4.925 1.00 98.12 199 ALA A CA 1
ATOM 1485 C C . ALA A 1 199 ? -6.375 -15.823 5.608 1.00 98.12 199 ALA A C 1
ATOM 1487 O O . ALA A 1 199 ? -6.737 -16.811 4.972 1.00 98.12 199 ALA A O 1
ATOM 1488 N N . THR A 1 200 ? -6.150 -15.853 6.918 1.00 98.25 200 THR A N 1
ATOM 1489 C CA . THR A 1 200 ? -6.566 -16.971 7.773 1.00 98.25 200 THR A CA 1
ATOM 1490 C C . THR A 1 200 ? -7.940 -16.641 8.341 1.00 98.25 200 THR A C 1
ATOM 1492 O O . THR A 1 200 ? -8.085 -15.624 9.016 1.00 98.25 200 THR A O 1
ATOM 1495 N N . VAL A 1 201 ? -8.951 -17.467 8.066 1.00 97.38 201 VAL A N 1
ATOM 1496 C CA . VAL A 1 201 ? -10.346 -17.221 8.471 1.00 97.38 201 VAL A CA 1
ATOM 1497 C C . VAL A 1 201 ? -10.773 -18.238 9.524 1.00 97.38 201 VAL A C 1
ATOM 1499 O O . VAL A 1 201 ? -10.571 -19.435 9.341 1.00 97.38 201 VAL A O 1
ATOM 1502 N N . ASN A 1 202 ? -11.387 -17.769 10.609 1.00 93.94 202 ASN A N 1
ATOM 1503 C CA . ASN A 1 202 ? -11.966 -18.611 11.652 1.00 93.94 202 ASN A CA 1
ATOM 1504 C C . ASN A 1 202 ? -13.247 -17.961 12.203 1.00 93.94 202 ASN A C 1
ATOM 1506 O O . ASN A 1 202 ? -13.197 -16.842 12.705 1.00 93.94 202 ASN A O 1
ATOM 1510 N N . ALA A 1 203 ? -14.383 -18.660 12.092 1.00 85.12 203 ALA A N 1
ATOM 1511 C CA . ALA A 1 203 ? -15.652 -18.343 12.762 1.00 85.12 203 ALA A CA 1
ATOM 1512 C C . ALA A 1 203 ? -16.029 -16.841 12.802 1.00 85.12 203 ALA A C 1
ATOM 1514 O O . ALA A 1 203 ? -16.228 -16.256 13.864 1.00 85.12 203 ALA A O 1
ATOM 1515 N N . GLY A 1 204 ? -16.127 -16.193 11.635 1.00 91.12 204 GLY A N 1
ATOM 1516 C CA . GLY A 1 204 ? -16.531 -14.779 11.534 1.00 91.12 204 GLY A CA 1
ATOM 1517 C C . GLY A 1 204 ? -15.431 -13.759 11.861 1.00 91.12 204 GLY A C 1
ATOM 1518 O O . GLY A 1 204 ? -15.680 -12.553 11.801 1.00 91.12 204 GLY A O 1
ATOM 1519 N N . ALA A 1 205 ? -14.216 -14.226 12.143 1.00 97.56 205 ALA A N 1
ATOM 1520 C CA . ALA A 1 205 ? -13.000 -13.434 12.219 1.00 97.56 205 ALA A CA 1
ATOM 1521 C C . ALA A 1 205 ? -12.019 -13.842 11.109 1.00 97.56 205 ALA A C 1
ATOM 1523 O O . ALA A 1 205 ? -12.019 -14.978 10.627 1.00 97.56 205 ALA A O 1
ATOM 1524 N N . ALA A 1 206 ? -11.168 -12.909 10.700 1.00 98.56 206 ALA A N 1
ATOM 1525 C CA . ALA A 1 206 ? -10.068 -13.189 9.794 1.00 98.56 206 ALA A CA 1
ATOM 1526 C C . ALA A 1 206 ? -8.821 -12.415 10.212 1.00 98.56 206 ALA A C 1
ATOM 1528 O O . ALA A 1 206 ? -8.899 -11.349 10.816 1.00 98.56 206 ALA A O 1
ATOM 1529 N N . THR A 1 207 ? -7.655 -12.955 9.888 1.00 98.56 207 THR A N 1
ATOM 1530 C CA . THR A 1 207 ? -6.376 -12.277 10.076 1.00 98.56 207 THR A CA 1
ATOM 1531 C C . THR A 1 207 ? -5.634 -12.238 8.754 1.00 98.56 207 THR A C 1
ATOM 1533 O O . THR A 1 207 ? -5.504 -13.253 8.070 1.00 98.56 207 THR A O 1
ATOM 1536 N N . VAL A 1 208 ? -5.150 -11.054 8.398 1.00 98.81 208 VAL A N 1
ATOM 1537 C CA . VAL A 1 208 ? -4.408 -10.795 7.170 1.00 98.81 208 VAL A CA 1
ATOM 1538 C C . VAL A 1 208 ? -3.079 -10.166 7.549 1.00 98.81 208 VAL A C 1
ATOM 1540 O O . VAL A 1 208 ? -3.026 -9.096 8.147 1.00 98.81 208 VAL A O 1
ATOM 1543 N N . ARG A 1 209 ? -1.988 -10.836 7.194 1.00 98.62 209 ARG A N 1
ATOM 1544 C CA . ARG A 1 209 ? -0.643 -10.297 7.378 1.00 98.62 209 ARG A CA 1
ATOM 1545 C C . ARG A 1 209 ? -0.307 -9.350 6.234 1.00 98.62 209 ARG A C 1
ATOM 1547 O O . ARG A 1 209 ? -0.382 -9.755 5.069 1.00 98.62 209 ARG A O 1
ATOM 1554 N N . VAL A 1 210 ? 0.124 -8.142 6.562 1.00 98.56 210 VAL A N 1
ATOM 1555 C CA . VAL A 1 210 ? 0.613 -7.165 5.589 1.00 98.56 210 VAL A CA 1
ATOM 1556 C C . VAL A 1 210 ? 2.077 -6.895 5.862 1.00 98.56 210 VAL A C 1
ATOM 1558 O O . VAL A 1 210 ? 2.446 -6.581 6.989 1.00 98.56 210 VAL A O 1
ATOM 1561 N N . ARG A 1 211 ? 2.904 -7.023 4.825 1.00 97.38 211 ARG A N 1
ATOM 1562 C CA . ARG A 1 211 ? 4.308 -6.620 4.870 1.00 97.38 211 ARG A CA 1
ATOM 1563 C C . ARG A 1 211 ? 4.447 -5.281 4.164 1.00 97.38 211 ARG A C 1
ATOM 1565 O O . ARG A 1 211 ? 4.204 -5.208 2.960 1.00 97.38 211 ARG A O 1
ATOM 1572 N N . PHE A 1 212 ? 4.877 -4.272 4.900 1.00 95.81 212 PHE A N 1
ATOM 1573 C CA . PHE A 1 212 ? 5.298 -2.974 4.399 1.00 95.81 212 PHE A CA 1
ATOM 1574 C C . PHE A 1 212 ? 6.800 -2.976 4.157 1.00 95.81 212 PHE A C 1
ATOM 1576 O O . PHE A 1 212 ? 7.561 -3.625 4.880 1.00 95.81 212 PHE A O 1
ATOM 1583 N N . SER A 1 213 ? 7.235 -2.270 3.122 1.00 92.19 213 SER A N 1
ATOM 1584 C CA . SER A 1 213 ? 8.659 -2.104 2.867 1.00 92.19 213 SER A CA 1
ATOM 1585 C C . SER A 1 213 ? 8.964 -0.827 2.115 1.00 92.19 213 SER A C 1
ATOM 1587 O O . SER A 1 213 ? 8.204 -0.420 1.234 1.00 92.19 213 SER A O 1
ATOM 1589 N N . ASP A 1 214 ? 10.132 -0.279 2.411 1.00 87.44 214 ASP A N 1
ATOM 1590 C CA . ASP A 1 214 ? 10.842 0.670 1.564 1.00 87.44 214 ASP A CA 1
ATOM 1591 C C . ASP A 1 214 ? 12.187 0.050 1.125 1.00 87.44 214 ASP A C 1
ATOM 1593 O O . ASP A 1 214 ? 12.325 -1.177 1.080 1.00 87.44 214 ASP A O 1
ATOM 1597 N N . ALA A 1 215 ? 13.163 0.872 0.737 1.00 84.88 215 ALA A N 1
ATOM 1598 C CA . ALA A 1 215 ? 14.485 0.401 0.332 1.00 84.88 215 ALA A CA 1
ATOM 1599 C C . ALA A 1 215 ? 15.275 -0.247 1.487 1.00 84.88 215 ALA A C 1
ATOM 1601 O O . ALA A 1 2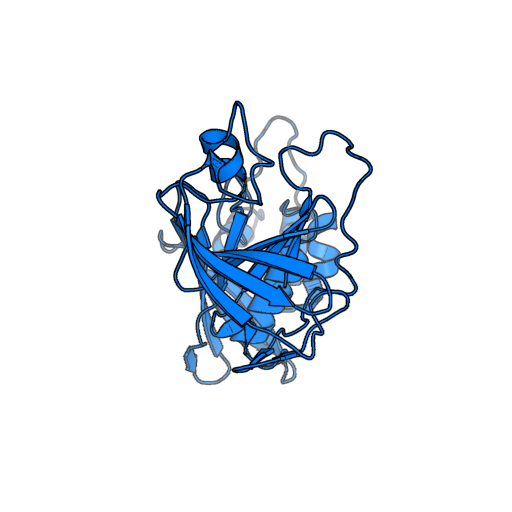15 ? 16.066 -1.160 1.256 1.00 84.88 215 ALA A O 1
ATOM 1602 N N . MET A 1 216 ? 15.067 0.208 2.719 1.00 86.50 216 MET A N 1
ATOM 1603 C CA . MET A 1 216 ? 15.911 -0.091 3.878 1.00 86.50 216 MET A CA 1
ATOM 1604 C C . MET A 1 216 ? 15.175 -0.861 4.972 1.00 86.50 216 MET A C 1
ATOM 1606 O O . MET A 1 216 ? 15.798 -1.598 5.735 1.00 86.50 216 MET A O 1
ATOM 1610 N N . ARG A 1 217 ? 13.856 -0.697 5.064 1.00 90.19 217 ARG A N 1
ATOM 1611 C CA . ARG A 1 217 ? 13.034 -1.200 6.159 1.00 90.19 217 ARG A CA 1
ATOM 1612 C C . ARG A 1 217 ? 11.980 -2.164 5.665 1.00 90.19 217 ARG A C 1
ATOM 1614 O O . ARG A 1 217 ? 11.418 -2.037 4.575 1.00 90.19 217 ARG A O 1
ATOM 1621 N N . VAL A 1 218 ? 11.692 -3.123 6.530 1.00 92.25 218 VAL A N 1
ATOM 1622 C CA . VAL A 1 218 ? 10.599 -4.070 6.381 1.00 92.25 218 VAL A CA 1
ATOM 1623 C C . VAL A 1 218 ? 9.863 -4.125 7.698 1.00 92.25 218 VAL A C 1
ATOM 1625 O O . VAL A 1 218 ? 10.479 -4.247 8.752 1.00 92.25 218 VAL A O 1
ATOM 1628 N N . GLN A 1 219 ? 8.547 -4.072 7.611 1.00 94.38 219 GLN A N 1
ATOM 1629 C CA . GLN A 1 219 ? 7.667 -4.060 8.757 1.00 94.38 219 GLN A CA 1
ATOM 1630 C C . GLN A 1 219 ? 6.441 -4.917 8.480 1.00 94.38 219 GLN A C 1
ATOM 1632 O O . GLN A 1 219 ? 5.963 -4.975 7.347 1.00 94.38 219 GLN A O 1
ATOM 1637 N N . THR A 1 220 ? 5.916 -5.567 9.516 1.00 96.94 220 THR A N 1
ATOM 1638 C CA . THR A 1 220 ? 4.680 -6.338 9.418 1.00 96.94 220 THR A CA 1
ATOM 1639 C C . THR A 1 220 ? 3.595 -5.740 10.305 1.00 96.94 220 THR A C 1
ATOM 1641 O O . THR A 1 220 ? 3.853 -5.304 11.421 1.00 96.94 220 THR A O 1
ATOM 1644 N N . VAL A 1 221 ? 2.361 -5.732 9.804 1.00 98.56 221 VAL A N 1
ATOM 1645 C CA . VAL A 1 221 ? 1.161 -5.458 10.603 1.00 98.56 221 VAL A CA 1
ATOM 1646 C C . VAL A 1 221 ? 0.146 -6.560 10.342 1.00 98.56 221 VAL A C 1
ATOM 1648 O O . VAL A 1 221 ? -0.090 -6.971 9.200 1.00 98.56 221 VAL A O 1
ATOM 1651 N N . MET A 1 222 ? -0.461 -7.057 11.413 1.00 98.69 222 MET A N 1
ATOM 1652 C CA . MET A 1 222 ? -1.510 -8.063 11.349 1.00 98.69 222 MET A CA 1
ATOM 1653 C C . MET A 1 222 ? -2.870 -7.371 11.397 1.00 98.69 222 MET A C 1
ATOM 1655 O O . MET A 1 222 ? -3.319 -6.929 12.452 1.00 98.69 222 MET A O 1
ATOM 1659 N N . TYR A 1 223 ? -3.540 -7.302 10.252 1.00 98.81 223 TYR A N 1
ATOM 1660 C CA . TYR A 1 223 ? -4.892 -6.769 10.142 1.00 98.81 223 TYR A CA 1
ATOM 1661 C C . TYR A 1 223 ? -5.886 -7.808 10.642 1.00 98.81 223 TYR A C 1
ATOM 1663 O O . TYR A 1 223 ? -5.960 -8.919 10.110 1.00 98.81 223 TYR A O 1
ATOM 1671 N N . GLN A 1 224 ? -6.658 -7.443 11.657 1.00 98.75 224 GLN A N 1
ATOM 1672 C CA . GLN A 1 224 ? -7.706 -8.282 12.218 1.00 98.75 224 GLN A CA 1
ATOM 1673 C C . GLN A 1 224 ? -9.048 -7.795 11.694 1.00 98.75 224 GLN A C 1
ATOM 1675 O O . GLN A 1 224 ? -9.393 -6.623 11.826 1.00 98.75 224 GLN A O 1
ATOM 1680 N N . LEU A 1 225 ? -9.801 -8.695 11.070 1.00 98.81 225 LEU A N 1
ATOM 1681 C CA . LEU A 1 225 ? -11.102 -8.398 10.494 1.00 98.81 225 LEU A CA 1
ATOM 1682 C C . LEU A 1 225 ? -12.204 -9.151 11.228 1.00 98.81 225 LEU A C 1
ATOM 1684 O O . LEU A 1 225 ? -12.030 -10.297 11.647 1.00 98.81 225 LEU A O 1
ATOM 1688 N N . ARG A 1 226 ? -13.372 -8.518 11.302 1.00 98.19 226 ARG A N 1
ATOM 1689 C CA . ARG A 1 226 ? -14.630 -9.106 11.767 1.00 98.19 226 ARG A CA 1
ATOM 1690 C C . ARG A 1 226 ? -15.653 -9.065 10.646 1.00 98.19 226 ARG A C 1
ATOM 1692 O O . ARG A 1 226 ? -15.602 -8.200 9.767 1.00 98.19 226 ARG A O 1
ATOM 1699 N N . ARG A 1 227 ? -16.602 -9.993 10.695 1.00 96.25 227 ARG A N 1
ATOM 1700 C CA . ARG A 1 227 ? -17.783 -9.957 9.840 1.00 96.25 227 ARG A CA 1
ATOM 1701 C C . ARG A 1 227 ? -18.885 -9.136 10.516 1.00 96.25 227 ARG A C 1
ATOM 1703 O O . ARG A 1 227 ? -19.428 -9.560 11.529 1.00 96.25 227 ARG A O 1
ATOM 1710 N N . GLU A 1 228 ? -19.232 -7.990 9.940 1.00 95.19 228 GLU A N 1
ATOM 1711 C CA . GLU A 1 228 ? -20.348 -7.132 10.362 1.00 95.19 228 GLU A CA 1
ATOM 1712 C C . GLU A 1 228 ? -21.362 -7.033 9.222 1.00 95.19 228 GLU A C 1
ATOM 1714 O O . GLU A 1 228 ? -20.998 -6.696 8.096 1.00 95.19 228 GLU A O 1
ATOM 1719 N N . ASN A 1 229 ? -22.637 -7.339 9.487 1.00 92.38 229 ASN A N 1
ATOM 1720 C CA . ASN A 1 229 ? -23.703 -7.315 8.474 1.00 92.38 229 ASN A CA 1
ATOM 1721 C C . ASN A 1 229 ? -23.324 -8.087 7.194 1.00 92.38 229 ASN A C 1
ATOM 1723 O O . ASN A 1 229 ? -23.502 -7.607 6.078 1.00 92.38 229 ASN A O 1
ATOM 1727 N N . ASN A 1 230 ? -22.747 -9.281 7.368 1.00 92.00 230 ASN A N 1
ATOM 1728 C CA . ASN A 1 230 ? -22.206 -10.144 6.311 1.00 92.00 230 ASN A CA 1
ATOM 1729 C C . ASN A 1 230 ? -21.013 -9.593 5.505 1.00 92.00 230 ASN A C 1
ATOM 1731 O O . ASN A 1 230 ? -20.517 -10.307 4.628 1.00 92.00 230 ASN A O 1
ATOM 1735 N N . LEU A 1 231 ? -20.490 -8.412 5.840 1.00 96.62 231 LEU A N 1
ATOM 1736 C CA . LEU A 1 231 ? -19.324 -7.796 5.209 1.00 96.62 231 LEU A CA 1
ATOM 1737 C C . LEU A 1 231 ? -18.082 -7.936 6.089 1.00 96.62 231 LEU A C 1
ATOM 1739 O O . LEU A 1 231 ? -18.151 -7.802 7.308 1.00 96.62 231 LEU A O 1
ATOM 1743 N N . TRP A 1 232 ? -16.928 -8.175 5.472 1.00 98.44 232 TRP A N 1
ATOM 1744 C CA . TRP A 1 232 ? -15.648 -8.118 6.173 1.00 98.44 232 TRP A CA 1
ATOM 1745 C C . TRP A 1 232 ? -15.221 -6.665 6.386 1.00 98.44 232 TRP A C 1
ATOM 1747 O O . TRP A 1 232 ? -15.244 -5.856 5.455 1.00 98.44 232 TRP A O 1
ATOM 1757 N N . ARG A 1 233 ? -14.824 -6.343 7.618 1.00 98.56 233 ARG A N 1
ATOM 1758 C CA . ARG A 1 233 ? -14.365 -5.017 8.040 1.00 98.56 233 ARG A CA 1
ATOM 1759 C C . ARG A 1 233 ? -13.133 -5.149 8.928 1.00 98.56 233 ARG A C 1
ATOM 1761 O O . ARG A 1 233 ? -13.042 -6.097 9.704 1.00 98.56 233 ARG A O 1
ATOM 1768 N N . ILE A 1 234 ? -12.202 -4.208 8.815 1.00 98.81 234 ILE A N 1
ATOM 1769 C CA . ILE A 1 234 ? -11.011 -4.115 9.666 1.00 98.81 234 ILE A CA 1
ATOM 1770 C C . ILE A 1 234 ? -11.461 -3.673 11.058 1.00 98.81 234 ILE A C 1
ATOM 1772 O O . ILE A 1 234 ? -12.054 -2.608 11.213 1.00 98.81 234 ILE A O 1
ATOM 1776 N N . ASP A 1 235 ? -11.208 -4.514 12.053 1.00 98.56 235 ASP A N 1
ATOM 1777 C CA . ASP A 1 235 ? -11.626 -4.303 13.438 1.00 98.56 235 ASP A CA 1
ATOM 1778 C C . ASP A 1 235 ? -10.479 -3.863 14.342 1.00 98.56 235 ASP A C 1
ATOM 1780 O O . ASP A 1 235 ? -10.695 -3.091 15.274 1.00 98.56 235 ASP A O 1
ATOM 1784 N N . ASP A 1 236 ? -9.268 -4.348 14.072 1.00 98.69 236 ASP A N 1
ATOM 1785 C CA . ASP A 1 236 ? -8.069 -3.994 14.824 1.00 98.69 236 ASP A CA 1
ATOM 1786 C C . ASP A 1 236 ? -6.809 -4.207 13.973 1.00 98.69 236 ASP A C 1
ATOM 1788 O O . ASP A 1 236 ? -6.835 -4.861 12.924 1.00 98.69 236 ASP A O 1
ATOM 1792 N N . LEU A 1 237 ? -5.693 -3.683 14.463 1.00 98.62 237 LEU A N 1
ATOM 1793 C CA . LEU A 1 237 ? -4.354 -3.934 13.948 1.00 98.62 237 LEU A CA 1
ATOM 1794 C C . LEU A 1 237 ? -3.509 -4.454 15.094 1.00 98.62 237 LEU A C 1
ATOM 1796 O O . LEU A 1 237 ? -3.528 -3.862 16.165 1.00 98.62 237 LEU A O 1
ATOM 1800 N N . LYS A 1 238 ? -2.764 -5.532 14.876 1.00 98.44 238 LYS A N 1
ATOM 1801 C CA . LYS A 1 238 ? -1.788 -6.040 15.839 1.00 98.44 238 LYS A CA 1
ATOM 1802 C C . LYS A 1 238 ? -0.380 -5.832 15.294 1.00 98.44 238 LYS A C 1
ATOM 1804 O O . LYS A 1 238 ? -0.095 -6.233 14.162 1.00 98.44 238 LYS A O 1
ATOM 1809 N N . TYR A 1 239 ? 0.477 -5.244 16.118 1.00 96.81 239 TYR A N 1
ATOM 1810 C CA . TYR A 1 239 ? 1.872 -4.965 15.791 1.00 96.81 239 TYR A CA 1
ATOM 1811 C C . TYR A 1 239 ? 2.805 -6.022 16.393 1.00 96.81 239 TYR A C 1
ATOM 1813 O O . TYR A 1 239 ? 2.375 -6.885 17.169 1.00 96.81 239 TYR A O 1
ATOM 1821 N N . ASP A 1 240 ? 4.081 -5.967 16.016 1.00 92.75 240 ASP A N 1
ATOM 1822 C CA . ASP A 1 240 ? 5.088 -6.957 16.418 1.00 92.75 240 ASP A CA 1
ATOM 1823 C C . ASP A 1 240 ? 5.389 -6.927 17.930 1.00 92.75 240 ASP A C 1
ATOM 1825 O O . ASP A 1 240 ? 5.711 -7.960 18.514 1.00 92.75 240 ASP A O 1
ATOM 1829 N N . ASP A 1 241 ? 5.197 -5.780 18.588 1.00 91.81 241 ASP A N 1
ATOM 1830 C CA . ASP A 1 241 ? 5.320 -5.618 20.046 1.00 91.81 241 ASP A CA 1
ATOM 1831 C C . ASP A 1 241 ? 4.109 -6.165 20.836 1.00 91.81 241 ASP A C 1
ATOM 1833 O O . ASP A 1 241 ? 4.100 -6.173 22.068 1.00 91.81 241 ASP A O 1
ATOM 1837 N N . GLY A 1 242 ? 3.074 -6.644 20.138 1.00 92.62 242 GLY A N 1
ATOM 1838 C CA . GLY A 1 242 ? 1.849 -7.171 20.731 1.00 92.62 242 GLY A CA 1
ATOM 1839 C C . GLY A 1 242 ? 0.814 -6.117 21.138 1.00 92.62 242 GLY A C 1
ATOM 1840 O O . GLY A 1 242 ? -0.281 -6.504 21.575 1.00 92.62 242 GLY A O 1
ATOM 1841 N N . LEU A 1 243 ? 1.099 -4.820 20.970 1.00 94.94 243 LEU A N 1
ATOM 1842 C CA . LEU A 1 243 ? 0.091 -3.767 21.065 1.00 94.94 243 LEU A CA 1
ATOM 1843 C C . LEU A 1 243 ? -0.918 -3.890 19.919 1.00 94.94 243 LEU A C 1
ATOM 1845 O O . LEU A 1 243 ? -0.679 -4.534 18.890 1.00 94.94 243 LEU A O 1
ATOM 1849 N N . THR A 1 244 ? -2.086 -3.283 20.130 1.00 97.88 244 THR A N 1
ATOM 1850 C CA . THR A 1 244 ? -3.100 -3.166 19.085 1.00 97.88 244 THR A CA 1
ATOM 1851 C C . THR A 1 244 ? -3.601 -1.742 18.952 1.00 97.88 244 THR A C 1
ATOM 1853 O O . THR A 1 244 ? -3.581 -0.987 19.930 1.00 97.88 244 THR A O 1
ATOM 1856 N N . LEU A 1 245 ? -4.079 -1.379 17.761 1.00 97.69 245 LEU A N 1
ATOM 1857 C CA . LEU A 1 245 ? -4.641 -0.053 17.507 1.00 97.69 245 LEU A CA 1
ATOM 1858 C C . LEU A 1 245 ? -5.790 0.250 18.473 1.00 97.69 245 LEU A C 1
ATOM 1860 O O . LEU A 1 245 ? -5.833 1.323 19.069 1.00 97.69 245 LEU A O 1
ATOM 1864 N N . ARG A 1 246 ? -6.701 -0.702 18.697 1.00 97.94 246 ARG A N 1
ATOM 1865 C CA . ARG A 1 246 ? -7.787 -0.518 19.669 1.00 97.94 246 ARG A CA 1
ATOM 1866 C C . ARG A 1 246 ? -7.267 -0.254 21.078 1.00 97.94 246 ARG A C 1
ATOM 1868 O O . ARG A 1 246 ? -7.818 0.603 21.760 1.00 97.94 246 ARG A O 1
ATOM 1875 N N . LYS A 1 247 ? -6.224 -0.964 21.524 1.00 96.06 247 LYS A N 1
ATOM 1876 C CA . LYS A 1 247 ? -5.626 -0.729 22.849 1.00 96.06 247 LYS A CA 1
ATOM 1877 C C . LYS A 1 247 ? -4.988 0.655 22.945 1.00 96.06 247 LYS A C 1
ATOM 1879 O O . LYS A 1 247 ? -5.206 1.326 23.947 1.00 96.06 247 LYS A O 1
ATOM 1884 N N . GLN A 1 248 ? -4.256 1.082 21.915 1.00 95.12 248 GLN A N 1
ATOM 1885 C CA . GLN A 1 248 ? -3.664 2.422 21.854 1.00 95.12 248 GLN A CA 1
ATOM 1886 C C . GLN A 1 248 ? -4.742 3.509 21.905 1.00 95.12 248 GLN A C 1
ATOM 1888 O O . GLN A 1 248 ? -4.677 4.398 22.747 1.00 95.12 248 GLN A O 1
ATOM 1893 N N . LEU A 1 249 ? -5.784 3.387 21.077 1.00 96.06 249 LEU A N 1
ATOM 1894 C CA . LEU A 1 249 ? -6.894 4.339 21.059 1.00 96.06 249 LEU A CA 1
ATOM 1895 C C . LEU A 1 249 ? -7.619 4.406 22.406 1.00 96.06 249 LEU A C 1
ATOM 1897 O O . LEU A 1 249 ? -7.906 5.494 22.887 1.00 96.06 249 LEU A O 1
ATOM 1901 N N . SER A 1 250 ? -7.914 3.261 23.028 1.00 94.75 250 SER A N 1
ATOM 1902 C CA . SER A 1 250 ? -8.575 3.240 24.337 1.00 94.75 250 SER A CA 1
ATOM 1903 C C . SER A 1 250 ? -7.712 3.857 25.436 1.00 94.75 250 SER A C 1
ATOM 1905 O O . SER A 1 250 ? -8.249 4.548 26.294 1.00 94.75 250 SER A O 1
ATOM 1907 N N . ALA A 1 251 ? -6.395 3.629 25.418 1.00 92.31 251 ALA A N 1
ATOM 1908 C CA . ALA A 1 251 ? -5.479 4.214 26.397 1.00 92.31 251 ALA A CA 1
ATOM 1909 C C . ALA A 1 251 ? -5.392 5.745 26.276 1.00 92.31 251 ALA A C 1
ATOM 1911 O O . ALA A 1 251 ? -5.290 6.424 27.293 1.00 92.31 251 ALA A O 1
ATOM 1912 N N . ALA A 1 252 ? -5.495 6.266 25.052 1.00 90.75 252 ALA A N 1
ATOM 1913 C CA . ALA A 1 252 ? -5.470 7.695 24.748 1.00 90.75 252 ALA A CA 1
ATOM 1914 C C . ALA A 1 252 ? -6.797 8.430 25.040 1.00 90.75 252 ALA A C 1
ATOM 1916 O O . ALA A 1 252 ? -6.868 9.654 24.963 1.00 90.75 252 ALA A O 1
ATOM 1917 N N . ILE A 1 253 ? -7.884 7.712 25.351 1.00 91.19 253 ILE A N 1
ATOM 1918 C CA . ILE A 1 253 ? -9.185 8.319 25.667 1.00 91.19 253 ILE A CA 1
ATOM 1919 C C . ILE A 1 253 ? -9.355 8.391 27.195 1.00 91.19 253 ILE A C 1
ATOM 1921 O O . ILE A 1 253 ? -9.465 7.346 27.848 1.00 91.19 253 ILE A O 1
ATOM 1925 N N . PRO A 1 254 ? -9.463 9.595 27.793 1.00 82.00 254 PRO A N 1
ATOM 1926 C CA . PRO A 1 254 ? -9.688 9.740 29.228 1.00 82.00 254 PRO A CA 1
ATOM 1927 C C . PRO A 1 254 ? -10.951 9.004 29.703 1.00 82.00 254 PRO A C 1
ATOM 1929 O O . PRO A 1 254 ? -12.009 9.081 29.077 1.00 82.00 254 PRO A O 1
ATOM 1932 N N . GLY A 1 255 ? -10.847 8.292 30.830 1.00 71.00 255 GLY A N 1
ATOM 1933 C CA . GLY A 1 255 ? -11.982 7.611 31.470 1.00 71.00 255 GLY A CA 1
ATOM 1934 C C . GLY A 1 255 ? -12.437 6.299 30.814 1.00 71.00 255 GLY A C 1
ATOM 1935 O O . GLY A 1 255 ? -13.501 5.800 31.159 1.00 71.00 255 GLY A O 1
ATOM 1936 N N . ALA A 1 256 ? -11.666 5.718 29.890 1.00 60.44 256 ALA A N 1
ATOM 1937 C CA . ALA A 1 256 ? -12.032 4.492 29.170 1.00 60.44 256 ALA A CA 1
ATOM 1938 C C . ALA A 1 256 ? -11.759 3.160 29.921 1.00 60.44 256 ALA A C 1
ATOM 1940 O O . ALA A 1 256 ? -11.548 2.141 29.260 1.00 60.44 256 ALA A O 1
ATOM 1941 N N . ARG A 1 257 ? -11.746 3.146 31.264 1.00 44.91 257 ARG A N 1
ATOM 1942 C CA . ARG A 1 257 ? -11.590 1.907 32.058 1.00 44.91 257 ARG A CA 1
ATOM 1943 C C . ARG A 1 257 ? -12.922 1.219 32.320 1.00 44.91 257 ARG A C 1
ATOM 1945 O O . ARG A 1 257 ? -13.876 1.935 32.687 1.00 44.91 257 ARG A O 1
#

Foldseek 3Di:
DAKDFQPPDPPPPDDPPCVQPPLWDWDDDCAAIDTPDLRGFRGKDKDKDFAALCPPQNRPQDPCSQVSCLVLFANDHSWIWIWIDGPSGIWIWTDSDPFWIWTDDPSIIDIDGNFPLSVDDCQAQSNLLVVLVSLCLNDPVDLDPVSCVVSVVQADPVVSVLSVLLNVPDDDPVDQQLPQDRQSQDDNDAANDKHKHDWDDDDQKIWIWMWGGGNPDIAIKIFIWGQDPNTTHGYWIAGPVRDIPSNSSLVSRPPSD

Secondary structure (DSSP, 8-state):
-EEEE-TT---TT-----TTTTT---EEETTEEE-SGGG-BSS-EEEEEEE-GGGGGGGT--SSHHHHHHHTT--SSSEEEEEEEETTEEEEEEEEETTEEEEEETTEEEEEE-SHHHHS-TTSHHHHHHHHHHHHHTS--SSSHHHHGGGGGGB-HHHHHHHHHHTTSPPPTTS--SS-SBTTTTBSS--SEEEEEEEEEETTEEEEEEEEE-SS-EEEEEEEEEEETTEEEEEEEE-TTS-BHHHHHHHTSTT--

Sequence (257 aa):
MRGSVAPWVTDSTHHPDTSTWIGKTIRFDAGRVTGPEALSCGAARYEPTSVPAEGMFQGTVTATATADAMRVGVSKFPIAGTSLTCDTGIFEFHFPDSTSALLAMSNAIWTLDRSPGARAEATAPAGVVQRFLEAHFARDMGFSKTALQPKSRFLTAGLNALTARYFAVPANPDEAPDINGDPFTNSQEYPTRFSVSAATVNAGAATVRVRFSDAMRVQTVMYQLRRENNLWRIDDLKYDDGLTLRKQLSAAIPGAR

Radius of gyration: 19.91 Å; chains: 1; bounding box: 48×40×63 Å